Protein AF-A0AA96QMD9-F1 (afdb_monomer_lite)

Sequence (326 aa):
MRGDGDDGGPVSPALRVVGLAAGCVLTAGATAGVLLTDDPQLLRLAVLAAAWAFVVAALLAARRAAPDGPGATELTRLAELQRAAAEREAAVTEQLRHEVAARQADDVRRPAEEPLRAEVAALRAQLSALGGELAHVAELRREVARLVELRGEVAEVAGLRGHLAELAGLRQDLAELAGSRRDLAEFAGLREDLAELRADVGRLSAGPAVEPVAPGTPSPHPGPAAEVAVGARPPAPPPPRRPQPVLPPVEARPPRRPPLPAVPVPAAQRPLAPRLRPPVPAPAAAVPAAAPGDRGPTPSSGARRRRRYREDGESDDVLARVLGRD

Structure (mmCIF, N/CA/C/O backbone):
data_AF-A0AA96QMD9-F1
#
_entry.id   AF-A0AA96QMD9-F1
#
loop_
_atom_site.group_PDB
_atom_site.id
_atom_site.type_symbol
_atom_site.label_atom_id
_atom_site.label_alt_id
_atom_site.label_comp_id
_atom_site.label_asym_id
_atom_site.label_entity_id
_atom_site.label_seq_id
_atom_site.pdbx_PDB_ins_code
_atom_site.Cartn_x
_atom_site.Cartn_y
_atom_site.Cartn_z
_atom_site.occupancy
_atom_site.B_iso_or_equiv
_atom_site.auth_seq_id
_atom_site.auth_comp_id
_atom_site.auth_asym_id
_atom_site.auth_atom_id
_atom_site.pdbx_PDB_model_num
ATOM 1 N N . MET A 1 1 ? -42.278 24.170 53.348 1.00 39.97 1 MET A N 1
ATOM 2 C CA . MET A 1 1 ? -43.273 23.235 52.775 1.00 39.97 1 MET A CA 1
ATOM 3 C C . MET A 1 1 ? -42.814 21.844 53.168 1.00 39.97 1 MET A C 1
ATOM 5 O O . MET A 1 1 ? -41.706 21.497 52.805 1.00 39.97 1 MET A O 1
ATOM 9 N N . ARG A 1 2 ? -43.375 21.240 54.217 1.00 46.81 2 ARG A N 1
ATOM 10 C CA . ARG A 1 2 ? -44.676 20.548 54.301 1.00 46.81 2 ARG A CA 1
ATOM 11 C C . ARG A 1 2 ? -44.687 19.242 53.497 1.00 46.81 2 ARG A C 1
ATOM 13 O O . ARG A 1 2 ? -44.582 19.281 52.278 1.00 46.81 2 ARG A O 1
ATOM 20 N N . GLY A 1 3 ? -44.846 18.160 54.252 1.00 46.97 3 GLY A N 1
ATOM 21 C CA . GLY A 1 3 ? -45.011 16.761 53.866 1.00 46.97 3 GLY A CA 1
ATOM 22 C C . GLY A 1 3 ? -44.386 15.931 54.990 1.00 46.97 3 GLY A C 1
ATOM 23 O O . GLY A 1 3 ? -43.181 15.734 54.977 1.00 46.97 3 GLY A O 1
ATOM 24 N N . ASP A 1 4 ? -45.023 15.584 56.108 1.00 51.72 4 ASP A N 1
ATOM 25 C CA . ASP A 1 4 ? -46.431 15.372 56.478 1.00 51.72 4 ASP A CA 1
ATOM 26 C C . ASP A 1 4 ? -47.184 14.410 55.547 1.00 51.72 4 ASP A C 1
ATOM 28 O O . ASP A 1 4 ? -47.664 14.816 54.490 1.00 51.72 4 ASP A O 1
ATOM 32 N N . GLY A 1 5 ? -47.267 13.145 55.975 1.00 47.41 5 GLY A N 1
ATOM 33 C CA . GLY A 1 5 ? -48.147 12.116 55.411 1.00 47.41 5 GLY A CA 1
ATOM 34 C C . GLY A 1 5 ? -47.422 10.877 54.882 1.00 47.41 5 GLY A C 1
ATOM 35 O O . GLY A 1 5 ? -46.983 10.883 53.739 1.00 47.41 5 GLY A O 1
ATOM 36 N N . ASP A 1 6 ? -47.272 9.858 55.732 1.00 44.09 6 ASP A N 1
ATOM 37 C CA . ASP A 1 6 ? -47.739 8.475 55.489 1.00 44.09 6 ASP A CA 1
ATOM 38 C C . ASP A 1 6 ? -47.289 7.617 56.687 1.00 44.09 6 ASP A C 1
ATOM 40 O O . ASP A 1 6 ? -46.120 7.287 56.874 1.00 44.09 6 ASP A O 1
ATOM 44 N N . ASP A 1 7 ? -48.140 7.517 57.702 1.00 44.56 7 ASP A N 1
ATOM 45 C CA . ASP A 1 7 ? -49.095 6.412 57.854 1.00 44.56 7 ASP A CA 1
ATOM 46 C C . ASP A 1 7 ? -48.398 5.095 58.211 1.00 44.56 7 ASP A C 1
ATOM 48 O O . ASP A 1 7 ? -48.352 4.112 57.469 1.00 44.56 7 ASP A O 1
ATOM 52 N N . GLY A 1 8 ? -47.927 5.057 59.462 1.00 41.44 8 GLY A N 1
ATOM 53 C CA . GLY A 1 8 ? -47.897 3.819 60.224 1.00 41.44 8 GLY A CA 1
ATOM 54 C C . GLY A 1 8 ? -49.311 3.252 60.243 1.00 41.44 8 GLY A C 1
ATOM 55 O O . GLY A 1 8 ? -50.144 3.677 61.043 1.00 41.44 8 GLY A O 1
ATOM 56 N N . GLY A 1 9 ? -49.580 2.350 59.297 1.00 39.31 9 GLY A N 1
ATOM 57 C CA . GLY A 1 9 ? -50.903 1.809 59.043 1.00 39.31 9 GLY A CA 1
ATOM 58 C C . GLY A 1 9 ? -51.573 1.388 60.352 1.00 39.31 9 GLY A C 1
ATOM 59 O O . GLY A 1 9 ? -50.976 0.624 61.124 1.00 39.31 9 GLY A O 1
ATOM 60 N N . PRO A 1 10 ? -52.797 1.867 60.639 1.00 49.53 10 PRO A N 1
ATOM 61 C CA . PRO A 1 10 ? -53.533 1.404 61.796 1.00 49.53 10 PRO A CA 1
ATOM 62 C C . PRO A 1 10 ? -53.700 -0.097 61.618 1.00 49.53 10 PRO A C 1
ATOM 64 O O . PRO A 1 10 ? -54.324 -0.546 60.656 1.00 49.53 10 PRO A O 1
ATOM 67 N N . VAL A 1 11 ? -53.110 -0.878 62.524 1.00 47.78 11 VAL A N 1
ATOM 68 C CA . VAL A 1 11 ? -53.347 -2.320 62.621 1.00 47.78 11 VAL A CA 1
ATOM 69 C C . VAL A 1 11 ? -54.856 -2.498 62.547 1.00 47.78 11 VAL A C 1
ATOM 71 O O . VAL A 1 11 ? -55.566 -2.016 63.434 1.00 47.78 11 VAL A O 1
ATOM 74 N N . SER A 1 12 ? -55.325 -3.053 61.427 1.00 49.81 12 SER A N 1
ATOM 75 C CA . SER A 1 12 ? -56.658 -2.763 60.911 1.00 49.81 12 SER A CA 1
ATOM 76 C C . SER A 1 12 ? -57.695 -2.992 62.008 1.00 49.81 12 SER A C 1
ATOM 78 O O . SER A 1 12 ? -57.645 -4.041 62.658 1.00 49.81 12 SER A O 1
ATOM 80 N N . PRO A 1 13 ? -58.650 -2.074 62.237 1.00 59.16 13 PRO A N 1
ATOM 81 C CA . PRO A 1 13 ? -59.736 -2.320 63.186 1.00 59.16 13 PRO A CA 1
ATOM 82 C C . PRO A 1 13 ? -60.436 -3.654 62.882 1.00 59.16 13 PRO A C 1
ATOM 84 O O . PRO A 1 13 ? -60.851 -4.349 63.801 1.00 59.16 13 PRO A O 1
ATOM 87 N N . ALA A 1 14 ? -60.419 -4.083 61.614 1.00 56.41 14 ALA A N 1
ATOM 88 C CA . ALA A 1 14 ? -60.810 -5.412 61.162 1.00 56.41 14 ALA A CA 1
ATOM 89 C C . ALA A 1 14 ? -60.073 -6.565 61.871 1.00 56.41 14 ALA A C 1
ATOM 91 O O . ALA A 1 14 ? -60.725 -7.506 62.287 1.00 56.41 14 ALA A O 1
ATOM 92 N N . LEU A 1 15 ? -58.756 -6.508 62.088 1.00 57.12 15 LEU A N 1
ATOM 93 C CA . LEU A 1 15 ? -58.007 -7.556 62.803 1.00 57.12 15 LEU A CA 1
ATOM 94 C C . LEU A 1 15 ? -58.348 -7.596 64.298 1.00 57.12 15 LEU A C 1
ATOM 96 O O . LEU A 1 15 ? -58.419 -8.674 64.887 1.00 57.12 15 LEU A O 1
ATOM 100 N N . ARG A 1 16 ? -58.606 -6.433 64.913 1.00 61.81 16 ARG A N 1
ATOM 101 C CA . ARG A 1 16 ? -59.067 -6.356 66.311 1.00 61.81 16 ARG A CA 1
ATOM 102 C C . ARG A 1 16 ? -60.488 -6.900 66.456 1.00 61.81 16 ARG A C 1
ATOM 104 O O . ARG A 1 16 ? -60.752 -7.667 67.376 1.00 61.81 16 ARG A O 1
ATOM 111 N N . VAL A 1 17 ? -61.369 -6.559 65.518 1.00 67.75 17 VAL A N 1
ATOM 112 C CA . VAL A 1 17 ? -62.749 -7.056 65.455 1.00 67.75 17 VAL A CA 1
ATOM 113 C C . VAL A 1 17 ? -62.783 -8.548 65.130 1.00 67.75 17 VAL A C 1
ATOM 115 O O . VAL A 1 17 ? -63.538 -9.269 65.763 1.00 67.75 17 VAL A O 1
ATOM 118 N N . VAL A 1 18 ? -61.925 -9.045 64.236 1.00 69.19 18 VAL A N 1
ATOM 119 C CA . VAL A 1 18 ? -61.798 -10.477 63.920 1.00 69.19 18 VAL A CA 1
ATOM 120 C C . VAL A 1 18 ? -61.280 -11.257 65.126 1.00 69.19 18 VAL A C 1
ATOM 122 O O . VAL A 1 18 ? -61.817 -12.315 65.431 1.00 69.19 18 VAL A O 1
ATOM 125 N N . GLY A 1 19 ? -60.299 -10.727 65.864 1.00 68.50 19 GLY A N 1
ATOM 126 C CA . GLY A 1 19 ? -59.828 -11.347 67.105 1.00 68.50 19 GLY A CA 1
ATOM 127 C C . GLY A 1 19 ? -60.905 -11.396 68.196 1.00 68.50 19 GLY A C 1
ATOM 128 O O . GLY A 1 19 ? -61.068 -12.422 68.853 1.00 68.50 19 GLY A O 1
ATOM 129 N N . LEU A 1 20 ? -61.674 -10.314 68.359 1.00 71.19 20 LEU A N 1
ATOM 130 C CA . LEU A 1 20 ? -62.766 -10.241 69.335 1.00 71.19 20 LEU A CA 1
ATOM 131 C C . LEU A 1 20 ? -63.952 -11.136 68.934 1.00 71.19 20 LEU A C 1
ATOM 133 O O . LEU A 1 20 ? -64.504 -11.841 69.773 1.00 71.19 20 LEU A O 1
ATOM 137 N N . ALA A 1 21 ? -64.299 -11.163 67.645 1.00 70.56 21 ALA A N 1
ATOM 138 C CA . ALA A 1 21 ? -65.335 -12.024 67.087 1.00 70.56 21 ALA A CA 1
ATOM 139 C C . ALA A 1 21 ? -64.952 -13.506 67.192 1.00 70.56 21 ALA A C 1
ATOM 141 O O . ALA A 1 21 ? -65.780 -14.311 67.603 1.00 70.56 21 ALA A O 1
ATOM 142 N N . ALA A 1 22 ? -63.694 -13.864 66.914 1.00 68.94 22 ALA A N 1
ATOM 143 C CA . ALA A 1 22 ? -63.197 -15.226 67.093 1.00 68.94 22 ALA A CA 1
ATOM 144 C C . ALA A 1 22 ? -63.284 -15.668 68.562 1.00 68.94 22 ALA A C 1
ATOM 146 O O . ALA A 1 22 ? -63.743 -16.774 68.833 1.00 68.94 22 ALA A O 1
ATOM 147 N N . GLY A 1 23 ? -62.929 -14.792 69.511 1.00 70.62 23 GLY A N 1
ATOM 148 C CA . GLY A 1 23 ? -63.102 -15.056 70.942 1.00 70.62 23 GLY A CA 1
ATOM 149 C C . GLY A 1 23 ? -64.568 -15.248 71.348 1.00 70.62 23 GLY A C 1
ATOM 150 O O . GLY A 1 23 ? -64.873 -16.168 72.100 1.00 70.62 23 GLY A O 1
ATOM 151 N N . CYS A 1 24 ? -65.475 -14.432 70.802 1.00 70.00 24 CYS A N 1
ATOM 152 C CA . CYS A 1 24 ? -66.912 -14.490 71.089 1.00 70.00 24 CYS A CA 1
ATOM 153 C C . CYS A 1 24 ? -67.590 -15.746 70.502 1.00 70.00 24 CYS A C 1
ATOM 155 O O . CYS A 1 24 ? -68.455 -16.355 71.126 1.00 70.00 24 CYS A O 1
ATOM 157 N N . VAL A 1 25 ? -67.169 -16.181 69.310 1.00 71.19 25 VAL A N 1
ATOM 158 C CA . VAL A 1 25 ? -67.638 -17.436 68.696 1.00 71.19 25 VAL A CA 1
ATOM 159 C C . VAL A 1 25 ? -67.129 -18.646 69.481 1.00 71.19 25 VAL A C 1
ATOM 161 O O . VAL A 1 25 ? -67.858 -19.619 69.656 1.00 71.19 25 VAL A O 1
ATOM 164 N N . LEU A 1 26 ? -65.902 -18.577 70.000 1.00 68.88 26 LEU A N 1
ATOM 165 C CA . LEU A 1 26 ? -65.301 -19.653 70.786 1.00 68.88 26 LEU A CA 1
ATOM 166 C C . LEU A 1 26 ? -65.992 -19.808 72.153 1.00 68.88 26 LEU A C 1
ATOM 168 O O . LEU A 1 26 ? -66.257 -20.934 72.573 1.00 68.88 26 LEU A O 1
ATOM 172 N N . THR A 1 27 ? -66.382 -18.707 72.808 1.00 69.38 27 THR A N 1
ATOM 173 C CA . THR A 1 27 ? -67.189 -18.756 74.041 1.00 69.38 27 THR A CA 1
ATOM 174 C C . THR A 1 27 ? -68.618 -19.239 73.792 1.00 69.38 27 THR A C 1
ATOM 176 O O . THR A 1 27 ? -69.116 -20.041 74.585 1.00 69.38 27 THR A O 1
ATOM 179 N N . ALA A 1 28 ? -69.256 -18.834 72.687 1.00 66.62 28 ALA A N 1
ATOM 180 C CA . ALA A 1 28 ? -70.585 -19.315 72.293 1.00 66.62 28 ALA A CA 1
ATOM 181 C C . ALA A 1 28 ? -70.591 -20.818 71.945 1.00 66.62 28 ALA A C 1
ATOM 183 O O . ALA A 1 28 ? -71.479 -21.557 72.365 1.00 66.62 28 ALA A O 1
ATOM 184 N N . GLY A 1 29 ? -69.564 -21.299 71.235 1.00 63.97 29 GLY A N 1
ATOM 185 C CA . GLY A 1 29 ? -69.383 -22.722 70.936 1.00 63.97 29 GLY A CA 1
ATOM 186 C C . GLY A 1 29 ? -69.147 -23.566 72.192 1.00 63.97 29 GLY A C 1
ATOM 187 O O . GLY A 1 29 ? -69.703 -24.656 72.317 1.00 63.97 29 GLY A O 1
ATOM 188 N N . ALA A 1 30 ? -68.396 -23.037 73.164 1.00 62.53 30 ALA A N 1
ATOM 189 C CA . ALA A 1 30 ? -68.193 -23.687 74.457 1.00 62.53 30 ALA A CA 1
ATOM 190 C C . ALA A 1 30 ? -69.484 -23.755 75.295 1.00 62.53 30 ALA A C 1
ATOM 192 O O . ALA A 1 30 ? -69.741 -24.776 75.927 1.00 62.53 30 ALA A O 1
ATOM 193 N N . THR A 1 31 ? -70.330 -22.716 75.267 1.00 62.78 31 THR A N 1
ATOM 194 C CA . THR A 1 31 ? -71.634 -22.742 75.962 1.00 62.78 31 THR A CA 1
ATOM 195 C C . THR A 1 31 ? -72.629 -23.692 75.293 1.00 62.78 31 THR A C 1
ATOM 197 O O . THR A 1 31 ? -73.366 -24.382 75.993 1.00 62.78 31 THR A O 1
ATOM 200 N N . ALA A 1 32 ? -72.612 -23.804 73.961 1.00 57.66 32 ALA A N 1
ATOM 201 C CA . ALA A 1 32 ? -73.443 -24.758 73.225 1.00 57.66 32 ALA A CA 1
ATOM 202 C C . ALA A 1 32 ? -73.016 -26.224 73.449 1.00 57.66 32 ALA A C 1
ATOM 204 O O . ALA A 1 32 ? -73.873 -27.090 73.608 1.00 57.66 32 ALA A O 1
ATOM 205 N N . GLY A 1 33 ? -71.709 -26.505 73.528 1.00 60.00 33 GLY A N 1
ATOM 206 C CA . GLY A 1 33 ? -71.189 -27.852 73.800 1.00 60.00 33 GLY A CA 1
ATOM 207 C C . GLY A 1 33 ? -71.503 -28.372 75.209 1.00 60.00 33 GLY A C 1
ATOM 208 O O . GLY A 1 33 ? -71.675 -29.572 75.390 1.00 60.00 33 GLY A O 1
ATOM 209 N N . VAL A 1 34 ? -71.636 -27.479 76.195 1.00 61.09 34 VAL A N 1
ATOM 210 C CA . VAL A 1 34 ? -71.993 -27.830 77.584 1.00 61.09 34 VAL A CA 1
ATOM 211 C C . VAL A 1 34 ? -73.487 -28.144 77.744 1.00 61.09 34 VAL A C 1
ATOM 213 O O . VAL A 1 34 ? -73.857 -28.895 78.639 1.00 61.09 34 VAL A O 1
ATOM 216 N N . LEU A 1 35 ? -74.351 -27.607 76.877 1.00 56.53 35 LEU A N 1
ATOM 217 C CA . LEU A 1 35 ? -75.807 -27.783 76.968 1.00 56.53 35 LEU A CA 1
ATOM 218 C C . LEU A 1 35 ? -76.357 -28.942 76.120 1.00 56.53 35 LEU A C 1
ATOM 220 O O . LEU A 1 35 ? -77.534 -29.267 76.259 1.00 56.53 35 LEU A O 1
ATOM 224 N N . LEU A 1 36 ? -75.546 -29.563 75.253 1.00 53.88 36 LEU A N 1
ATOM 225 C CA . LEU A 1 36 ? -76.034 -30.533 74.262 1.00 53.88 36 LEU A CA 1
ATOM 226 C C . LEU A 1 36 ? -75.356 -31.914 74.296 1.00 53.88 36 LEU A C 1
ATOM 228 O O . LEU A 1 36 ? -75.549 -32.698 73.369 1.00 53.88 36 LEU A O 1
ATOM 232 N N . THR A 1 37 ? -74.513 -32.233 75.281 1.00 52.00 37 THR A N 1
ATOM 233 C CA . THR A 1 37 ? -73.666 -33.436 75.202 1.00 52.00 37 THR A CA 1
ATOM 234 C C . THR A 1 37 ? -73.376 -34.067 76.566 1.00 52.00 37 THR A C 1
ATOM 236 O O . THR A 1 37 ? -72.660 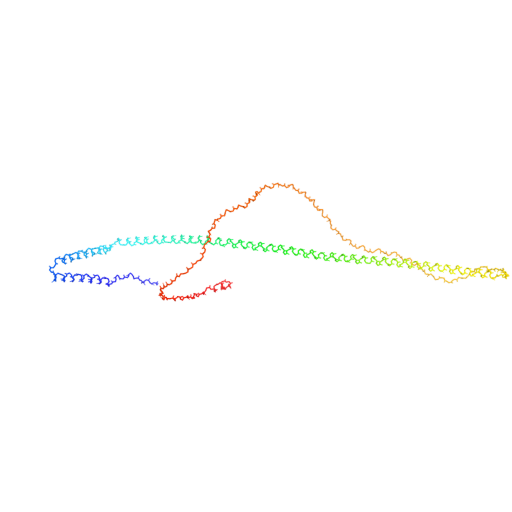-33.495 77.379 1.00 52.00 37 THR A O 1
ATOM 239 N N . ASP A 1 38 ? -73.861 -35.299 76.754 1.00 60.38 38 ASP A N 1
ATOM 240 C CA . ASP A 1 38 ? -73.555 -36.201 77.883 1.00 60.38 38 ASP A CA 1
ATOM 241 C C . ASP A 1 38 ? -72.308 -37.086 77.631 1.00 60.38 38 ASP A C 1
ATOM 243 O O . ASP A 1 38 ? -72.048 -38.047 78.357 1.00 60.38 38 ASP A O 1
ATOM 247 N N . ASP A 1 39 ? -71.516 -36.790 76.593 1.00 69.88 39 ASP A N 1
ATOM 248 C CA . ASP A 1 39 ? -70.348 -37.589 76.203 1.00 69.88 39 ASP A CA 1
ATOM 249 C C . ASP A 1 39 ? -69.030 -37.025 76.800 1.00 69.88 39 ASP A C 1
ATOM 251 O O . ASP A 1 39 ? -68.598 -35.917 76.443 1.00 69.88 39 ASP A O 1
ATOM 255 N N . PRO A 1 40 ? -68.337 -37.756 77.700 1.00 69.12 40 PRO A N 1
ATOM 256 C CA . PRO A 1 40 ? -67.160 -37.262 78.427 1.00 69.12 40 PRO A CA 1
ATOM 257 C C . PRO A 1 40 ? -65.952 -36.922 77.538 1.00 69.12 40 PRO A C 1
ATOM 259 O O . PRO A 1 40 ? -65.041 -36.212 77.977 1.00 69.12 40 PRO A O 1
ATOM 262 N N . GLN A 1 41 ? -65.906 -37.410 76.294 1.00 64.12 41 GLN A N 1
ATOM 263 C CA . GLN A 1 41 ? -64.816 -37.105 75.360 1.00 64.12 41 GLN A CA 1
ATOM 264 C C . GLN A 1 41 ? -64.873 -35.661 74.843 1.00 64.12 41 GLN A C 1
ATOM 266 O O . GLN A 1 41 ? -63.832 -35.008 74.716 1.00 64.12 41 GLN A O 1
ATOM 271 N N . LEU A 1 42 ? -66.076 -35.133 74.614 1.00 62.97 42 LEU A N 1
ATOM 272 C CA . LEU A 1 42 ? -66.275 -33.767 74.128 1.00 62.97 42 LEU A CA 1
ATOM 273 C C . LEU A 1 42 ? -65.954 -32.729 75.216 1.00 62.97 42 LEU A C 1
ATOM 275 O O . LEU A 1 42 ? -65.338 -31.705 74.916 1.00 62.97 42 LEU A O 1
ATOM 279 N N . LEU A 1 43 ? -66.215 -33.045 76.492 1.00 66.06 43 LEU A N 1
ATOM 280 C CA . LEU A 1 43 ? -65.759 -32.244 77.639 1.00 66.06 43 LEU A CA 1
ATOM 281 C C . LEU A 1 43 ? -64.227 -32.134 77.704 1.00 66.06 43 LEU A C 1
ATOM 283 O O . LEU A 1 43 ? -63.689 -31.046 77.912 1.00 66.06 43 LEU A O 1
ATOM 287 N N . ARG A 1 44 ? -63.499 -33.236 77.482 1.00 73.31 44 ARG A N 1
ATOM 288 C CA . ARG A 1 44 ? -62.023 -33.228 77.490 1.00 73.31 44 ARG A CA 1
ATOM 289 C C . ARG A 1 44 ? -61.440 -32.397 76.347 1.00 73.31 44 ARG A C 1
ATOM 291 O O . ARG A 1 44 ? -60.489 -31.650 76.572 1.00 73.31 44 ARG A O 1
ATOM 298 N N . LEU A 1 45 ? -62.013 -32.493 75.145 1.00 73.56 45 LEU A N 1
ATOM 299 C CA . LEU A 1 45 ? -61.580 -31.695 73.993 1.00 73.56 45 LEU A CA 1
ATOM 300 C C . LEU A 1 45 ? -61.877 -30.202 74.185 1.00 73.56 45 LEU A C 1
ATOM 302 O O . LEU A 1 45 ? -61.022 -29.378 73.864 1.00 73.56 45 LEU A O 1
ATOM 306 N N . ALA A 1 46 ? -63.026 -29.848 74.768 1.00 70.94 46 ALA A N 1
ATOM 307 C CA . ALA A 1 46 ? -63.368 -28.460 75.079 1.00 70.94 46 ALA A CA 1
ATOM 308 C C . ALA A 1 46 ? -62.394 -27.838 76.096 1.00 70.94 46 ALA A C 1
ATOM 310 O O . ALA A 1 46 ? -61.906 -26.727 75.886 1.00 70.94 46 ALA A O 1
ATOM 311 N N . VAL A 1 47 ? -62.042 -28.573 77.158 1.00 76.00 47 VAL A N 1
ATOM 312 C CA . VAL A 1 47 ? -61.063 -28.115 78.159 1.00 76.00 47 VAL A CA 1
ATOM 313 C C . VAL A 1 47 ? -59.668 -27.971 77.548 1.00 76.00 47 VAL A C 1
ATOM 315 O O . VAL A 1 47 ? -58.991 -26.976 77.802 1.00 76.00 47 VAL A O 1
ATOM 318 N N . LEU A 1 48 ? -59.242 -28.914 76.701 1.00 79.38 48 LEU A N 1
ATOM 319 C CA . LEU A 1 48 ? -57.951 -28.837 76.017 1.00 79.38 48 LEU A CA 1
ATOM 320 C C . LEU A 1 48 ? -57.888 -27.645 75.049 1.00 79.38 48 LEU A C 1
ATOM 322 O O . LEU A 1 48 ? -56.882 -26.940 75.014 1.00 79.38 48 LEU A O 1
ATOM 326 N N . ALA A 1 49 ? -58.961 -27.390 74.296 1.00 77.88 49 ALA A N 1
ATOM 327 C CA . ALA A 1 49 ? -59.055 -26.250 73.389 1.00 77.88 49 ALA A CA 1
ATOM 328 C C . ALA A 1 49 ? -59.049 -24.915 74.147 1.00 77.88 49 ALA A C 1
ATOM 330 O O . ALA A 1 49 ? -58.342 -23.993 73.746 1.00 77.88 49 ALA A O 1
ATOM 331 N N . ALA A 1 50 ? -59.768 -24.821 75.270 1.00 75.75 50 ALA A N 1
ATOM 332 C CA . ALA A 1 50 ? -59.748 -23.644 76.136 1.00 75.75 50 ALA A CA 1
ATOM 333 C C . ALA A 1 50 ? -58.357 -23.411 76.751 1.00 75.75 50 ALA A C 1
ATOM 335 O O . ALA A 1 50 ? -57.865 -22.282 76.759 1.00 75.75 50 ALA A O 1
ATOM 336 N N . ALA A 1 51 ? -57.688 -24.478 77.197 1.00 75.06 51 ALA A N 1
ATOM 337 C CA . ALA A 1 51 ? -56.323 -24.411 77.708 1.00 75.06 51 ALA A CA 1
ATOM 338 C C . ALA A 1 51 ? -55.336 -23.944 76.626 1.00 75.06 51 ALA A C 1
ATOM 340 O O . ALA A 1 51 ? -54.524 -23.053 76.869 1.00 75.06 51 ALA A O 1
ATOM 341 N N . TRP A 1 52 ? -55.438 -24.475 75.406 1.00 84.12 52 TRP A N 1
ATOM 342 C CA . TRP A 1 52 ? -54.603 -24.040 74.285 1.00 84.12 52 TRP A CA 1
ATOM 343 C C . TRP A 1 52 ? -54.890 -22.603 73.851 1.00 84.12 52 TRP A C 1
ATOM 345 O O . TRP A 1 52 ? -53.954 -21.842 73.603 1.00 84.12 52 TRP A O 1
ATOM 355 N N . ALA A 1 53 ? -56.157 -22.192 73.812 1.00 81.50 53 ALA A N 1
ATOM 356 C CA . ALA A 1 53 ? -56.536 -20.814 73.522 1.00 81.50 53 ALA A CA 1
ATOM 357 C C . ALA A 1 53 ? -55.964 -19.846 74.569 1.00 81.50 53 ALA A C 1
ATOM 359 O O . ALA A 1 53 ? -55.451 -18.787 74.208 1.00 81.50 53 ALA A O 1
ATOM 360 N N . PHE A 1 54 ? -55.975 -20.233 75.848 1.00 79.06 54 PHE A N 1
ATOM 361 C CA . PHE A 1 54 ? -55.359 -19.464 76.927 1.00 79.06 54 PHE A CA 1
ATOM 362 C C . PHE A 1 54 ? -53.839 -19.344 76.757 1.00 79.06 54 PHE A C 1
ATOM 364 O O . PHE A 1 54 ? -53.302 -18.246 76.875 1.00 79.06 54 PHE A O 1
ATOM 371 N N . VAL A 1 55 ? -53.143 -20.429 76.400 1.00 86.62 55 VAL A N 1
ATOM 372 C CA . VAL A 1 55 ? -51.691 -20.407 76.135 1.00 86.62 55 VAL A CA 1
ATOM 373 C C . VAL A 1 55 ? -51.348 -19.486 74.960 1.00 86.62 55 VAL A C 1
ATOM 375 O O . VAL A 1 55 ? -50.425 -18.677 75.055 1.00 86.62 55 VAL A O 1
ATOM 378 N N . VAL A 1 56 ? -52.107 -19.550 73.864 1.00 84.12 56 VAL A N 1
ATOM 379 C CA . VAL A 1 56 ? -51.900 -18.677 72.695 1.00 84.12 56 VAL A CA 1
ATOM 380 C C . VAL A 1 56 ? -52.208 -17.218 73.034 1.00 84.12 56 VAL A C 1
ATOM 382 O O . VAL A 1 56 ? -51.452 -16.323 72.6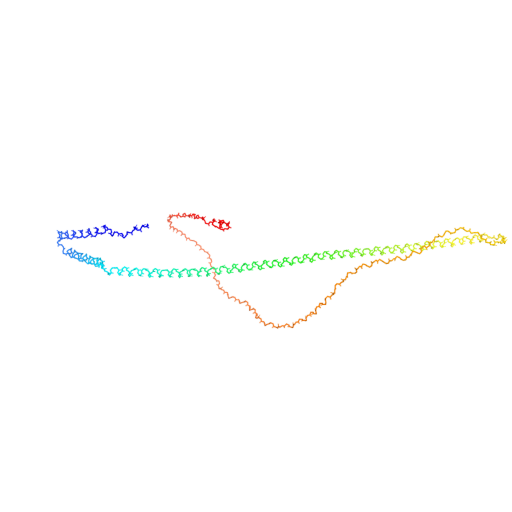51 1.00 84.12 56 VAL A O 1
ATOM 385 N N . ALA A 1 57 ? -53.276 -16.960 73.790 1.00 76.94 57 ALA A N 1
ATOM 386 C CA . ALA A 1 57 ? -53.610 -15.623 74.264 1.00 76.94 57 ALA A CA 1
ATOM 387 C C . ALA A 1 57 ? -52.520 -15.064 75.189 1.00 76.94 57 ALA A C 1
ATOM 389 O O . ALA A 1 57 ? -52.131 -13.910 75.028 1.00 76.94 57 ALA A O 1
ATOM 390 N N . ALA A 1 58 ? -51.974 -15.883 76.091 1.00 75.88 58 ALA A N 1
ATOM 391 C CA . ALA A 1 58 ? -50.869 -15.511 76.966 1.00 75.88 58 ALA A CA 1
ATOM 392 C C . ALA A 1 58 ? -49.584 -15.214 76.176 1.00 75.88 58 ALA A C 1
ATOM 394 O O . ALA A 1 58 ? -48.916 -14.225 76.455 1.00 75.88 58 ALA A O 1
ATOM 395 N N . LEU A 1 59 ? -49.269 -15.992 75.135 1.00 78.00 59 LEU A N 1
ATOM 396 C CA . LEU A 1 59 ? -48.141 -15.730 74.231 1.00 78.00 59 LEU A CA 1
ATOM 397 C C . LEU A 1 59 ? -48.315 -14.432 73.436 1.00 78.00 59 LEU A C 1
ATOM 399 O O . LEU A 1 59 ? -47.369 -13.662 73.283 1.00 78.00 59 LEU A O 1
ATOM 403 N N . LEU A 1 60 ? -49.521 -14.165 72.935 1.00 79.00 60 LEU A N 1
ATOM 404 C CA . LEU A 1 60 ? -49.824 -12.919 72.232 1.00 79.00 60 LEU A CA 1
ATOM 405 C C . LEU A 1 60 ? -49.835 -11.719 73.184 1.00 79.00 60 LEU A C 1
ATOM 407 O O . LEU A 1 60 ? -49.381 -10.648 72.796 1.00 79.00 60 LEU A O 1
ATOM 411 N N . ALA A 1 61 ? -50.307 -11.887 74.419 1.00 73.00 61 ALA A N 1
ATOM 412 C CA . ALA A 1 61 ? -50.249 -10.866 75.458 1.00 73.00 61 ALA A CA 1
ATOM 413 C C . ALA A 1 61 ? -48.801 -10.587 75.879 1.00 73.00 61 ALA A C 1
ATOM 415 O O . ALA A 1 61 ? -48.414 -9.429 75.939 1.00 73.00 61 ALA A O 1
ATOM 416 N N . ALA A 1 62 ? -47.976 -11.621 76.050 1.00 70.06 62 ALA A N 1
ATOM 417 C CA . ALA A 1 62 ? -46.547 -11.486 76.327 1.00 70.06 62 ALA A CA 1
ATOM 418 C C . ALA A 1 62 ? -45.792 -10.805 75.174 1.00 70.06 62 ALA A C 1
ATOM 420 O O . ALA A 1 62 ? -44.862 -10.045 75.410 1.00 70.06 62 ALA A O 1
ATOM 421 N N . ARG A 1 63 ? -46.216 -11.025 73.921 1.00 69.19 63 ARG A N 1
ATOM 422 C CA . ARG A 1 63 ? -45.666 -10.329 72.744 1.00 69.19 63 ARG A CA 1
ATOM 423 C C . ARG A 1 63 ? -46.166 -8.892 72.580 1.00 69.19 63 ARG A C 1
ATOM 425 O O . ARG A 1 63 ? -45.478 -8.096 71.953 1.00 69.19 63 ARG A O 1
ATOM 432 N N . ARG A 1 64 ? -47.357 -8.566 73.092 1.00 63.00 64 ARG A N 1
ATOM 433 C CA . ARG A 1 64 ? -47.924 -7.204 73.077 1.00 63.00 64 ARG A CA 1
ATOM 434 C C . ARG A 1 64 ? -47.505 -6.372 74.277 1.00 63.00 64 ARG A C 1
ATOM 436 O O . ARG A 1 64 ? -47.436 -5.162 74.142 1.00 63.00 64 ARG A O 1
ATOM 443 N N . ALA A 1 65 ? -47.165 -7.007 75.395 1.00 58.12 65 ALA A N 1
ATOM 444 C CA . ALA A 1 65 ? -46.437 -6.410 76.508 1.00 58.12 65 ALA A CA 1
ATOM 445 C C . ALA A 1 65 ? -44.961 -6.181 76.122 1.00 58.12 65 ALA A C 1
ATOM 447 O O . ALA A 1 65 ? -44.039 -6.482 76.874 1.00 58.12 65 ALA A O 1
ATOM 448 N N . ALA A 1 66 ? -44.732 -5.688 74.905 1.00 59.09 66 ALA A N 1
ATOM 449 C CA . ALA A 1 66 ? -43.500 -5.009 74.578 1.00 59.09 66 ALA A CA 1
ATOM 450 C C . ALA A 1 66 ? -43.508 -3.689 75.368 1.00 59.09 66 ALA A C 1
ATOM 452 O O . ALA A 1 66 ? -44.567 -3.081 75.530 1.00 59.09 66 ALA A O 1
ATOM 453 N N . PRO A 1 67 ? -42.372 -3.286 75.945 1.00 54.56 67 PRO A N 1
ATOM 454 C CA . PRO A 1 67 ? -42.358 -2.314 77.026 1.00 54.56 67 PRO A CA 1
ATOM 455 C C . PRO A 1 67 ? -42.721 -0.922 76.507 1.00 54.56 67 PRO A C 1
ATOM 457 O O . PRO A 1 67 ? -41.908 -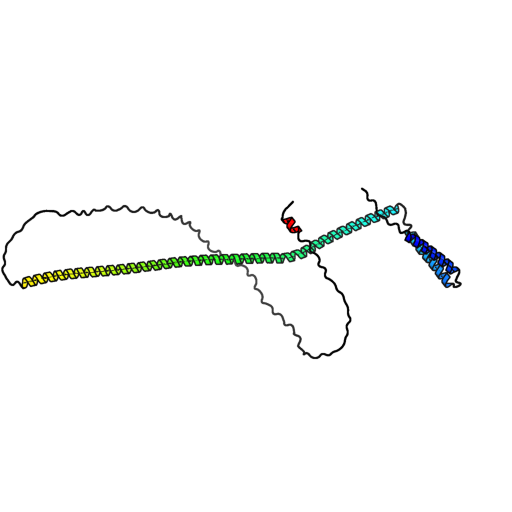0.305 75.835 1.00 54.56 67 PRO A O 1
ATOM 460 N N . ASP A 1 68 ? -43.866 -0.366 76.902 1.00 58.16 68 ASP A N 1
ATOM 461 C CA . ASP A 1 68 ? -44.215 1.056 76.700 1.00 58.16 68 ASP A CA 1
ATOM 462 C C . ASP A 1 68 ? -43.371 2.007 77.596 1.00 58.16 68 ASP A C 1
ATOM 464 O O . ASP A 1 68 ? -43.835 3.037 78.079 1.00 58.16 68 ASP A O 1
ATOM 468 N N . GLY A 1 69 ? -42.112 1.646 77.865 1.00 64.38 69 GLY A N 1
ATOM 469 C CA . GLY A 1 69 ? -41.172 2.362 78.726 1.00 64.38 69 GLY A CA 1
ATOM 470 C C . GLY A 1 69 ? -39.916 2.827 77.978 1.00 64.38 69 GLY A C 1
ATOM 471 O O . GLY A 1 69 ? -39.750 2.528 76.796 1.00 64.38 69 GLY A O 1
ATOM 472 N N . PRO A 1 70 ? -38.975 3.514 78.654 1.00 64.06 70 PRO A N 1
ATOM 473 C CA . PRO A 1 70 ? -37.739 4.033 78.048 1.00 64.06 70 PRO A CA 1
ATOM 474 C C . PRO A 1 70 ? -36.883 2.970 77.327 1.00 64.06 70 PRO A C 1
ATOM 476 O O . PRO A 1 70 ? -36.094 3.316 76.456 1.00 64.06 70 PRO A O 1
ATOM 479 N N . GLY A 1 71 ? -37.085 1.677 77.603 1.00 66.62 71 GLY A N 1
ATOM 480 C CA . GLY A 1 71 ? -36.467 0.581 76.852 1.00 66.62 71 GLY A CA 1
ATOM 481 C C . GLY A 1 71 ? -36.981 0.414 75.412 1.00 66.62 71 GLY A C 1
ATOM 482 O O . GLY A 1 71 ? -36.225 -0.043 74.563 1.00 66.62 71 GLY A O 1
ATOM 483 N N . ALA A 1 72 ? -38.216 0.814 75.080 1.00 74.75 72 ALA A N 1
ATOM 484 C CA . ALA A 1 72 ? -38.692 0.780 73.690 1.00 74.75 72 ALA A CA 1
ATOM 485 C C . ALA A 1 72 ? -37.922 1.752 72.790 1.00 74.75 72 ALA A C 1
ATOM 487 O O . ALA A 1 72 ? -37.624 1.406 71.649 1.00 74.75 72 ALA A O 1
ATOM 488 N N . THR A 1 73 ? -37.551 2.931 73.304 1.00 80.19 73 THR A N 1
ATOM 489 C CA . THR A 1 73 ? -36.774 3.913 72.532 1.00 80.19 73 THR A CA 1
ATOM 490 C C . THR A 1 73 ? -35.310 3.496 72.375 1.00 80.19 73 THR A C 1
ATOM 492 O O . THR A 1 73 ? -34.702 3.744 71.333 1.00 80.19 73 THR A O 1
ATOM 495 N N . GLU A 1 74 ? -34.738 2.807 73.367 1.00 85.56 74 GLU A N 1
ATOM 496 C CA . GLU A 1 74 ? -33.419 2.174 73.245 1.00 85.56 74 GLU A CA 1
ATOM 497 C C . GLU A 1 74 ? -33.427 1.032 72.226 1.00 85.56 74 GLU A C 1
ATOM 499 O O . GLU A 1 74 ? -32.538 0.964 71.379 1.00 85.56 74 GLU A O 1
ATOM 504 N N . LEU A 1 75 ? -34.456 0.182 72.227 1.00 86.12 75 LEU A N 1
ATOM 505 C CA . LEU A 1 75 ? -34.607 -0.888 71.240 1.00 86.12 75 LEU A CA 1
ATOM 506 C C . LEU A 1 75 ? -34.781 -0.345 69.815 1.00 86.12 75 LEU A C 1
ATOM 508 O O . LEU A 1 75 ? -34.188 -0.894 68.885 1.00 86.12 75 LEU A O 1
ATOM 512 N N . THR A 1 76 ? -35.527 0.749 69.617 1.00 88.12 76 THR A N 1
ATOM 513 C CA . THR A 1 76 ? -35.618 1.399 68.298 1.00 88.12 76 THR A CA 1
ATOM 514 C C . THR A 1 76 ? -34.291 2.011 67.865 1.00 88.12 76 THR A C 1
ATOM 516 O O . THR A 1 76 ? -33.909 1.827 66.713 1.00 88.12 76 THR A O 1
ATOM 519 N N . ARG A 1 77 ? -33.541 2.653 68.775 1.00 90.19 77 ARG A N 1
ATOM 520 C CA . ARG A 1 77 ? -32.195 3.182 68.478 1.00 90.19 77 ARG A CA 1
ATOM 521 C C . ARG A 1 77 ? -31.215 2.073 68.110 1.00 90.19 77 ARG A C 1
ATOM 523 O O . ARG A 1 77 ? -30.445 2.218 67.168 1.00 90.19 77 ARG A O 1
ATOM 530 N N . LEU A 1 78 ? -31.254 0.948 68.821 1.00 92.12 78 LEU A N 1
ATOM 531 C CA . LEU A 1 78 ? -30.445 -0.224 68.486 1.00 92.12 78 LEU A CA 1
ATOM 532 C C . LEU A 1 78 ? -30.837 -0.796 67.119 1.00 92.12 78 LEU A C 1
ATOM 534 O O . LEU A 1 78 ? -29.957 -1.118 66.325 1.00 92.12 78 LEU A O 1
ATOM 538 N N . ALA A 1 79 ? -32.133 -0.863 66.804 1.00 91.62 79 ALA A N 1
ATOM 539 C CA . ALA A 1 79 ? -32.603 -1.290 65.489 1.00 91.62 79 ALA A CA 1
ATOM 540 C C . ALA A 1 79 ? -32.167 -0.327 64.370 1.00 91.62 79 ALA A C 1
ATOM 542 O O . ALA A 1 79 ? -31.781 -0.778 63.297 1.00 91.62 79 ALA A O 1
ATOM 543 N N . GLU A 1 80 ? -32.182 0.986 64.607 1.00 94.19 80 GLU A N 1
ATOM 544 C CA . GLU A 1 80 ? -31.671 1.997 63.671 1.00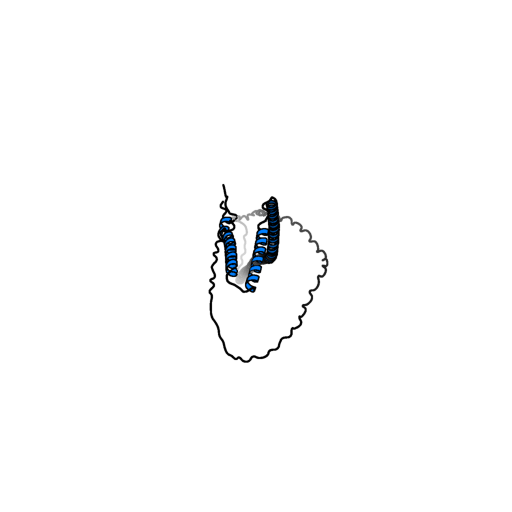 94.19 80 GLU A CA 1
ATOM 545 C C . GLU A 1 80 ? -30.164 1.866 63.447 1.00 94.19 80 GLU A C 1
ATOM 547 O O . GLU A 1 80 ? -29.716 1.882 62.303 1.00 94.19 80 GLU A O 1
ATOM 552 N N . LEU A 1 81 ? -29.382 1.660 64.511 1.00 94.62 81 LEU A N 1
ATOM 553 C CA . LEU A 1 81 ? -27.944 1.414 64.402 1.00 94.62 81 LEU A CA 1
ATOM 554 C C . LEU A 1 81 ? -27.643 0.127 63.629 1.00 94.62 81 LEU A C 1
ATOM 556 O O . LEU A 1 81 ? -26.721 0.112 62.815 1.00 94.62 81 LEU A O 1
ATOM 560 N N . GLN A 1 82 ? -28.427 -0.935 63.838 1.00 94.62 82 GLN A N 1
ATOM 561 C CA . GLN A 1 82 ? -28.287 -2.167 63.061 1.00 94.62 82 GLN A CA 1
ATOM 562 C C . GLN A 1 82 ? -28.679 -1.985 61.592 1.00 94.62 82 GLN A C 1
ATOM 564 O O . GLN A 1 82 ? -27.989 -2.515 60.726 1.00 94.62 82 GLN A O 1
ATOM 569 N N . ARG A 1 83 ? -29.720 -1.198 61.282 1.00 94.50 83 ARG A N 1
ATOM 570 C CA . ARG A 1 83 ? -30.059 -0.844 59.892 1.00 94.50 83 ARG A CA 1
ATOM 571 C C . ARG A 1 83 ? -28.940 -0.044 59.233 1.00 94.50 83 ARG A C 1
ATOM 573 O O . ARG A 1 83 ? -28.505 -0.413 58.152 1.00 94.50 83 ARG A O 1
ATOM 580 N N . ALA A 1 84 ? -28.403 0.964 59.917 1.00 95.19 84 ALA A N 1
ATOM 581 C CA . ALA A 1 84 ? -27.285 1.754 59.409 1.00 95.19 84 ALA A CA 1
ATOM 582 C C . ALA A 1 84 ? -26.013 0.907 59.206 1.00 95.19 84 ALA A C 1
ATOM 584 O O . ALA A 1 84 ? -25.251 1.143 58.270 1.00 95.19 84 ALA A O 1
ATOM 585 N N . ALA A 1 85 ? -25.768 -0.090 60.063 1.00 94.12 85 ALA A N 1
ATOM 586 C CA . ALA A 1 85 ? -24.679 -1.047 59.872 1.00 94.12 85 ALA A CA 1
ATOM 587 C C . ALA A 1 85 ? -24.920 -1.941 58.643 1.00 94.12 85 ALA A C 1
ATOM 589 O O . ALA A 1 85 ? -24.032 -2.055 57.801 1.00 94.12 85 ALA A O 1
ATOM 590 N N . ALA A 1 86 ? -26.130 -2.486 58.484 1.00 95.38 86 ALA A N 1
ATOM 591 C CA . ALA A 1 86 ? -26.503 -3.296 57.325 1.00 95.38 86 ALA A CA 1
ATOM 592 C C . ALA A 1 86 ? -26.447 -2.502 56.005 1.00 95.38 86 ALA A C 1
ATOM 594 O O . ALA A 1 86 ? -26.010 -3.028 54.985 1.00 95.38 86 ALA A O 1
ATOM 595 N N . GLU A 1 87 ? -26.826 -1.222 56.020 1.00 95.81 87 GLU A N 1
ATOM 596 C CA . GLU A 1 87 ? -26.710 -0.313 54.872 1.00 95.81 87 GLU A CA 1
ATOM 597 C C . GLU A 1 87 ? -25.246 -0.063 54.488 1.00 95.81 87 GLU A C 1
ATOM 599 O O . GLU A 1 87 ? -24.903 -0.085 53.305 1.00 95.81 87 GLU A O 1
ATOM 604 N N . ARG A 1 88 ? -24.355 0.116 55.473 1.00 94.75 88 ARG A N 1
ATOM 605 C CA . ARG A 1 88 ? -22.909 0.257 55.225 1.00 94.75 88 ARG A CA 1
ATOM 606 C C . ARG A 1 88 ? -22.310 -1.017 54.646 1.00 94.75 88 ARG A C 1
ATOM 608 O O . ARG A 1 88 ? -21.525 -0.945 53.706 1.00 94.75 88 ARG A O 1
ATOM 615 N N . GLU A 1 89 ? -22.687 -2.173 55.181 1.00 95.12 89 GLU A N 1
ATOM 616 C CA . GLU A 1 89 ? -22.250 -3.467 54.655 1.00 95.12 89 GLU A CA 1
ATOM 617 C C . GLU A 1 89 ? -22.758 -3.680 53.222 1.00 95.12 89 GLU A C 1
ATOM 619 O O . GLU A 1 89 ? -21.982 -4.063 52.345 1.00 95.12 89 GLU A O 1
ATOM 624 N N . ALA A 1 90 ? -24.021 -3.347 52.939 1.00 95.38 90 ALA A N 1
ATOM 625 C CA . ALA A 1 90 ? -24.582 -3.409 51.593 1.00 95.38 90 ALA A CA 1
ATOM 626 C C . ALA A 1 90 ? -23.806 -2.513 50.614 1.00 95.38 90 ALA A C 1
ATOM 628 O O . ALA A 1 90 ? -23.375 -3.006 49.569 1.00 95.38 90 ALA A O 1
ATOM 629 N N . ALA A 1 91 ? -23.533 -1.258 50.986 1.00 96.06 91 ALA A N 1
ATOM 630 C CA . ALA A 1 91 ? -22.774 -0.318 50.162 1.00 96.06 91 ALA A CA 1
ATOM 631 C C . ALA A 1 91 ? -21.349 -0.816 49.863 1.00 96.06 91 ALA A C 1
ATOM 633 O O . ALA A 1 91 ? -20.905 -0.762 48.717 1.00 96.06 91 ALA A O 1
ATOM 634 N N . VAL A 1 92 ? -20.645 -1.370 50.857 1.00 96.62 92 VAL A N 1
ATOM 635 C CA . VAL A 1 92 ? -19.307 -1.953 50.650 1.00 96.62 92 VAL A CA 1
ATOM 636 C C . VAL A 1 92 ? -19.375 -3.157 49.710 1.00 96.62 92 VAL A C 1
ATOM 638 O O . VAL A 1 92 ? -18.542 -3.295 48.815 1.00 96.62 92 VAL A O 1
ATOM 641 N N . THR A 1 93 ? -20.380 -4.026 49.857 1.00 95.50 93 THR A N 1
ATOM 642 C CA . THR A 1 93 ? -20.527 -5.169 48.942 1.00 95.50 93 THR A CA 1
ATOM 643 C C . THR A 1 93 ? -20.864 -4.737 47.519 1.00 95.50 93 THR A C 1
ATOM 645 O O . THR A 1 93 ? -20.404 -5.368 46.573 1.00 95.50 93 THR A O 1
ATOM 648 N N . GLU A 1 94 ? -21.647 -3.676 47.337 1.00 96.31 94 GLU A N 1
ATOM 649 C CA . GLU A 1 94 ? -21.958 -3.112 46.024 1.00 96.31 94 GLU A CA 1
ATOM 650 C C . GLU A 1 94 ? -20.718 -2.488 45.379 1.00 96.31 94 GLU A C 1
ATOM 652 O O . GLU A 1 94 ? -20.418 -2.793 44.227 1.00 96.31 94 GLU A O 1
ATOM 657 N N . GLN A 1 95 ? -19.925 -1.728 46.138 1.00 96.81 95 GLN A N 1
ATOM 658 C CA . GLN A 1 95 ? -18.636 -1.204 45.679 1.00 96.81 95 GLN A CA 1
ATOM 659 C C . GLN A 1 95 ? -17.693 -2.326 45.238 1.00 96.81 95 GLN A C 1
ATOM 661 O O . GLN A 1 95 ? -17.163 -2.285 44.130 1.00 96.81 95 GLN A O 1
ATOM 666 N N . LEU A 1 96 ? -17.543 -3.377 46.049 1.00 97.12 96 LEU A N 1
ATOM 667 C CA . LEU A 1 96 ? -16.726 -4.537 45.687 1.00 97.12 96 LEU A CA 1
ATOM 668 C C . LEU A 1 96 ? -17.266 -5.253 44.444 1.00 97.12 96 LEU A C 1
ATOM 670 O O . LEU A 1 96 ? -16.485 -5.658 43.585 1.00 97.12 96 LEU A O 1
ATOM 674 N N . ARG A 1 97 ? -18.592 -5.389 44.307 1.00 97.06 97 ARG A N 1
ATOM 675 C CA . ARG A 1 97 ? -19.210 -5.947 43.094 1.00 97.06 97 ARG A CA 1
ATOM 676 C C . ARG A 1 97 ? -18.911 -5.086 41.872 1.00 97.06 97 ARG A C 1
ATOM 678 O O . ARG A 1 97 ? -18.591 -5.651 40.833 1.00 97.06 97 ARG A O 1
ATOM 685 N N . HIS A 1 98 ? -18.967 -3.760 41.988 1.00 97.06 98 HIS A N 1
ATOM 686 C CA . HIS A 1 98 ? -18.608 -2.849 40.903 1.00 97.06 98 HIS A CA 1
ATOM 687 C C . HIS A 1 98 ? -17.129 -2.938 40.539 1.00 97.06 98 HIS A C 1
ATOM 689 O O . HIS A 1 98 ? -16.813 -3.015 39.357 1.00 97.06 98 HIS A O 1
ATOM 695 N N . GLU A 1 99 ? -16.225 -2.986 41.518 1.00 97.38 99 GLU A N 1
ATOM 696 C CA . GLU A 1 99 ? -14.795 -3.160 41.255 1.00 97.38 99 GLU A CA 1
ATOM 697 C C . GLU A 1 99 ? -14.501 -4.493 40.565 1.00 97.38 99 GLU A C 1
ATOM 699 O O . GLU A 1 99 ? -13.730 -4.541 39.608 1.00 97.38 99 GLU A O 1
ATOM 704 N N . VAL A 1 100 ? -15.123 -5.582 41.022 1.00 97.12 100 VAL A N 1
ATOM 705 C CA . VAL A 1 100 ? -14.969 -6.902 40.401 1.00 97.12 100 VAL A CA 1
ATOM 706 C C . VAL A 1 100 ? -15.571 -6.909 38.998 1.00 97.12 100 VAL A C 1
ATOM 708 O O . VAL A 1 100 ? -14.932 -7.415 38.083 1.00 97.12 100 VAL A O 1
ATOM 711 N N . ALA A 1 101 ? -16.748 -6.314 38.799 1.00 96.56 101 ALA A N 1
ATOM 712 C CA . ALA A 1 101 ? -17.370 -6.199 37.483 1.00 96.56 101 ALA A CA 1
ATOM 713 C C . ALA A 1 101 ? -16.527 -5.346 36.520 1.00 96.56 101 ALA A C 1
ATOM 715 O O . ALA A 1 101 ? -16.383 -5.712 35.357 1.00 96.56 101 ALA A O 1
ATOM 716 N N . ALA A 1 102 ? -15.920 -4.254 36.997 1.00 96.31 102 ALA A N 1
ATOM 717 C CA . ALA A 1 102 ? -15.008 -3.426 36.211 1.00 96.31 102 ALA A CA 1
ATOM 718 C C . ALA A 1 102 ? -13.736 -4.197 35.828 1.00 96.31 102 ALA A C 1
ATOM 720 O O . ALA A 1 102 ? -13.357 -4.200 34.660 1.00 96.31 102 ALA A O 1
ATOM 721 N N . ARG A 1 103 ? -13.128 -4.927 36.776 1.00 95.56 103 ARG A N 1
ATOM 722 C CA . ARG A 1 103 ? -11.979 -5.807 36.495 1.00 95.56 103 ARG A CA 1
ATOM 723 C C . ARG A 1 103 ? -12.338 -6.896 35.487 1.00 95.56 103 ARG A C 1
ATOM 725 O O . ARG A 1 103 ? -11.602 -7.090 34.533 1.00 95.56 103 ARG A O 1
ATOM 732 N N . GLN A 1 104 ? -13.493 -7.543 35.641 1.00 95.00 104 GLN A N 1
ATOM 733 C CA . GLN A 1 104 ? -13.978 -8.546 34.689 1.00 95.00 104 GLN A CA 1
ATOM 734 C C . GLN A 1 104 ? -14.214 -7.950 33.296 1.00 95.00 104 GLN A C 1
ATOM 736 O O . GLN A 1 104 ? -13.873 -8.577 32.296 1.00 95.00 104 GLN A O 1
ATOM 741 N N . ALA A 1 105 ? -14.774 -6.741 33.212 1.00 94.81 105 ALA A N 1
ATOM 742 C CA . ALA A 1 105 ? -14.965 -6.053 31.941 1.00 94.81 105 ALA A CA 1
ATOM 743 C C . ALA A 1 105 ? -13.622 -5.732 31.267 1.00 94.81 105 ALA A C 1
ATOM 745 O O . ALA A 1 105 ? -13.476 -5.964 30.068 1.00 94.81 105 ALA A O 1
ATOM 746 N N . ASP A 1 106 ? -12.629 -5.266 32.027 1.00 93.94 106 ASP A N 1
ATOM 747 C CA . ASP A 1 106 ? -11.277 -5.006 31.524 1.00 93.94 106 ASP A CA 1
ATOM 748 C C . ASP A 1 106 ? -10.553 -6.292 31.099 1.00 93.94 106 ASP A C 1
ATOM 750 O O . ASP A 1 106 ? -9.911 -6.314 30.044 1.00 93.94 106 ASP A O 1
ATOM 754 N N . ASP A 1 107 ? -10.696 -7.368 31.874 1.00 94.38 107 ASP A N 1
ATOM 755 C CA . ASP A 1 107 ? -10.127 -8.687 31.583 1.00 94.38 107 ASP A CA 1
ATOM 756 C C . ASP A 1 107 ? -10.709 -9.292 30.302 1.00 94.38 107 ASP A C 1
ATOM 758 O O . ASP A 1 107 ? -10.006 -10.005 29.595 1.00 94.38 107 ASP A O 1
ATOM 762 N N . VAL A 1 108 ? -11.969 -8.993 29.963 1.00 94.06 108 VAL A N 1
ATOM 763 C CA . VAL A 1 108 ? -12.586 -9.399 28.687 1.00 94.06 108 VAL A CA 1
ATOM 764 C C . VAL A 1 108 ? -12.216 -8.436 27.555 1.00 94.06 108 VAL A C 1
ATOM 766 O O . VAL A 1 108 ? -11.992 -8.860 26.420 1.00 94.06 108 VAL A O 1
ATOM 769 N N . ARG A 1 109 ? -12.122 -7.134 27.839 1.00 94.94 109 ARG A N 1
ATOM 770 C CA . ARG A 1 109 ? -11.847 -6.098 26.837 1.00 94.94 109 ARG A CA 1
ATOM 771 C C . ARG A 1 109 ? -10.412 -6.147 26.315 1.00 94.94 109 ARG A C 1
ATOM 773 O O . ARG A 1 109 ? -10.210 -6.075 25.105 1.00 94.94 109 ARG A O 1
ATOM 780 N N . ARG A 1 110 ? -9.408 -6.285 27.187 1.00 93.94 110 ARG A N 1
ATOM 781 C CA . ARG A 1 110 ? -7.990 -6.341 26.779 1.00 93.94 110 ARG A CA 1
ATOM 782 C C . ARG A 1 110 ? -7.677 -7.430 25.746 1.00 93.94 110 ARG A C 1
ATOM 784 O O . ARG A 1 110 ? -7.141 -7.070 24.696 1.00 93.94 110 ARG A O 1
ATOM 791 N N . PRO A 1 111 ? -8.034 -8.710 25.960 1.00 93.69 111 PRO A N 1
ATOM 792 C CA . PRO A 1 111 ? -7.751 -9.764 24.991 1.00 93.69 111 PRO A CA 1
ATOM 793 C C . PRO A 1 111 ? -8.552 -9.613 23.694 1.00 93.69 111 PRO A C 1
ATOM 795 O O . PRO A 1 111 ? -8.160 -10.191 22.689 1.00 93.69 111 PRO A O 1
ATOM 798 N N . ALA A 1 112 ? -9.646 -8.842 23.678 1.00 92.56 112 ALA A N 1
ATOM 799 C CA . ALA A 1 112 ? -10.362 -8.506 22.446 1.00 92.56 112 ALA A CA 1
ATOM 800 C C . ALA A 1 112 ? -9.686 -7.365 21.660 1.00 92.56 112 ALA A C 1
ATOM 802 O O . ALA A 1 112 ? -9.726 -7.347 20.432 1.00 92.56 112 ALA A O 1
ATOM 803 N N . GLU A 1 113 ? -9.035 -6.416 22.336 1.00 96.94 113 GLU A N 1
ATOM 804 C CA . GLU A 1 113 ? -8.330 -5.312 21.675 1.00 96.94 113 GLU A CA 1
ATOM 805 C C . GLU A 1 113 ? -6.932 -5.698 21.166 1.00 96.94 113 GLU A C 1
ATOM 807 O O . GLU A 1 113 ? -6.465 -5.137 20.176 1.00 96.94 113 GLU A O 1
ATOM 812 N N . GLU A 1 114 ? -6.238 -6.623 21.832 1.00 96.00 114 GLU A N 1
ATOM 813 C CA . GLU A 1 114 ? -4.934 -7.142 21.396 1.00 96.00 114 GLU A CA 1
ATOM 814 C C . GLU A 1 114 ? -4.912 -7.671 19.950 1.00 96.00 114 GLU A C 1
ATOM 816 O O . GLU A 1 114 ? -4.055 -7.211 19.186 1.00 96.00 114 GLU A O 1
ATOM 821 N N . PRO A 1 115 ? -5.833 -8.556 19.513 1.00 96.56 115 PRO A N 1
ATOM 822 C CA . PRO A 1 115 ? -5.872 -9.018 18.131 1.00 96.56 115 PRO A CA 1
ATOM 823 C C . PRO A 1 115 ? -6.183 -7.870 17.172 1.00 96.56 115 PRO A C 1
ATOM 825 O O . PRO A 1 115 ? -5.536 -7.770 16.138 1.00 96.56 115 PRO A O 1
ATOM 828 N N . LEU A 1 116 ? -7.065 -6.936 17.542 1.00 96.44 116 LEU A N 1
ATOM 829 C CA . LEU A 1 116 ? -7.369 -5.770 16.709 1.00 96.44 116 LEU A CA 1
ATOM 830 C C . LEU A 1 116 ? -6.132 -4.874 16.520 1.00 96.44 116 LEU A C 1
ATOM 832 O O . LEU A 1 116 ? -5.844 -4.407 15.419 1.00 96.44 116 LEU A O 1
ATOM 836 N N . ARG A 1 117 ? -5.349 -4.649 17.584 1.00 97.38 117 ARG A N 1
ATOM 837 C CA . ARG A 1 117 ? -4.076 -3.913 17.506 1.00 97.38 117 ARG A CA 1
ATOM 838 C C . ARG A 1 117 ? -3.053 -4.658 16.652 1.00 97.38 117 ARG A C 1
ATOM 840 O O . ARG A 1 117 ? -2.348 -4.013 15.875 1.00 97.38 117 ARG A O 1
ATOM 847 N N . ALA A 1 118 ? -2.981 -5.982 16.779 1.00 97.56 118 ALA A N 1
ATOM 848 C CA . ALA A 1 118 ? -2.104 -6.820 15.970 1.00 97.56 118 ALA A CA 1
ATOM 849 C C . ALA A 1 118 ? -2.497 -6.787 14.484 1.00 97.56 118 ALA A C 1
ATOM 851 O O . ALA A 1 118 ? -1.631 -6.601 13.634 1.00 97.56 118 ALA A O 1
ATOM 852 N N . GLU A 1 119 ? -3.789 -6.870 14.168 1.00 98.31 119 GLU A N 1
ATOM 853 C CA . GLU A 1 119 ? -4.325 -6.734 12.812 1.00 98.31 119 GLU A CA 1
ATOM 854 C C . GLU A 1 119 ? -4.018 -5.356 12.228 1.00 98.31 119 GLU A C 1
ATOM 856 O O . GLU A 1 119 ? -3.496 -5.258 11.122 1.00 98.31 119 GLU A O 1
ATOM 861 N N . VAL A 1 120 ? -4.248 -4.277 12.981 1.00 98.38 120 VAL A N 1
ATOM 862 C CA . VAL A 1 120 ? -3.913 -2.920 12.530 1.00 98.38 120 VAL A CA 1
ATOM 863 C C . VAL A 1 120 ? -2.404 -2.766 12.298 1.00 98.38 120 VAL A C 1
ATOM 865 O O . VAL A 1 120 ? -1.994 -2.125 11.327 1.00 98.38 120 VAL A O 1
ATOM 868 N N . ALA A 1 121 ? -1.556 -3.347 13.151 1.00 98.38 121 ALA A N 1
ATOM 869 C CA . ALA A 1 121 ? -0.109 -3.355 12.943 1.00 98.38 121 ALA A CA 1
ATOM 870 C C . ALA A 1 121 ? 0.284 -4.159 11.691 1.00 98.38 121 ALA A C 1
ATOM 872 O O . ALA A 1 121 ? 1.119 -3.699 10.910 1.00 98.38 121 ALA A O 1
ATOM 873 N N . ALA A 1 122 ? -0.357 -5.306 11.456 1.00 98.50 122 ALA A N 1
ATOM 874 C CA . ALA A 1 122 ? -0.147 -6.132 10.272 1.00 98.50 122 ALA A CA 1
ATOM 875 C C . ALA A 1 122 ? -0.578 -5.409 8.986 1.00 98.50 122 ALA A C 1
ATOM 877 O O . ALA A 1 122 ? 0.188 -5.368 8.026 1.00 98.50 122 ALA A O 1
ATOM 878 N N . LEU A 1 123 ? -1.747 -4.762 8.982 1.00 98.56 123 LEU A N 1
ATOM 879 C CA . LEU A 1 123 ? -2.229 -3.957 7.856 1.00 98.56 123 LEU A CA 1
ATOM 880 C C . LEU A 1 123 ? -1.286 -2.785 7.561 1.00 98.56 123 LEU A C 1
ATOM 882 O O . LEU A 1 123 ? -0.975 -2.515 6.404 1.00 98.56 123 LEU A O 1
ATOM 886 N N . ARG A 1 124 ? -0.764 -2.106 8.591 1.00 98.56 124 ARG A N 1
ATOM 887 C CA . ARG A 1 124 ? 0.246 -1.049 8.405 1.00 98.56 124 ARG A CA 1
ATOM 888 C C . ARG A 1 124 ? 1.546 -1.589 7.817 1.00 98.56 124 ARG A C 1
ATOM 890 O O . ARG A 1 124 ? 2.109 -0.950 6.931 1.00 98.56 124 ARG A O 1
ATOM 897 N N . ALA A 1 125 ? 2.003 -2.758 8.264 1.00 98.50 125 ALA A N 1
ATOM 898 C CA . ALA A 1 125 ? 3.176 -3.410 7.693 1.00 98.50 125 ALA A CA 1
ATOM 899 C C . ALA A 1 125 ? 2.945 -3.775 6.216 1.00 98.50 125 ALA A C 1
ATOM 901 O O . ALA A 1 125 ? 3.791 -3.470 5.377 1.00 98.50 125 ALA A O 1
ATOM 902 N N . GLN A 1 126 ? 1.775 -4.323 5.874 1.00 98.62 126 GLN A N 1
ATOM 903 C CA . GLN A 1 126 ? 1.386 -4.612 4.489 1.00 98.62 126 GLN A CA 1
ATOM 904 C C . GLN A 1 126 ? 1.355 -3.345 3.625 1.00 98.62 126 GLN A C 1
ATOM 906 O O . GLN A 1 126 ? 1.939 -3.333 2.547 1.00 98.62 126 GLN A O 1
ATOM 911 N N . LEU A 1 127 ? 0.754 -2.254 4.109 1.00 98.56 127 LEU A N 1
ATOM 912 C CA . LEU A 1 127 ? 0.752 -0.972 3.395 1.00 98.56 127 LEU A CA 1
ATOM 913 C C . LEU A 1 127 ? 2.167 -0.417 3.201 1.00 98.56 127 LEU A C 1
ATOM 915 O O . LEU A 1 127 ? 2.474 0.111 2.135 1.00 98.56 127 LEU A O 1
ATOM 919 N N . SER A 1 128 ? 3.048 -0.560 4.195 1.00 98.31 128 SER A N 1
ATOM 920 C CA . SER A 1 128 ? 4.447 -0.144 4.059 1.00 98.31 128 SER A CA 1
ATOM 921 C C . SER A 1 128 ? 5.219 -0.998 3.046 1.00 98.31 128 SER A C 1
ATOM 923 O O . SER A 1 128 ? 6.015 -0.457 2.281 1.00 98.31 128 SER A O 1
ATOM 925 N N . ALA A 1 129 ? 4.938 -2.304 2.983 1.00 98.44 129 ALA A N 1
ATOM 926 C CA . ALA A 1 129 ? 5.528 -3.209 2.003 1.00 98.44 129 ALA A CA 1
ATOM 927 C C . ALA A 1 129 ? 5.071 -2.857 0.581 1.00 98.44 129 ALA A C 1
ATOM 929 O O . ALA A 1 129 ? 5.911 -2.655 -0.290 1.00 98.44 129 ALA A O 1
ATOM 930 N N . LEU A 1 130 ? 3.763 -2.657 0.378 1.00 98.50 130 LEU A N 1
ATOM 931 C CA . LEU A 1 130 ? 3.205 -2.183 -0.893 1.00 98.50 130 LEU A CA 1
ATOM 932 C C . LEU A 1 130 ? 3.785 -0.817 -1.292 1.00 98.50 130 LEU A C 1
ATOM 934 O O . LEU A 1 130 ? 4.113 -0.593 -2.454 1.00 98.50 130 LEU A O 1
ATOM 938 N N . GLY A 1 131 ? 3.971 0.094 -0.331 1.00 98.44 131 GLY A N 1
ATOM 939 C CA . GLY A 1 131 ? 4.656 1.367 -0.565 1.00 98.44 131 GLY A CA 1
ATOM 940 C C . GLY A 1 131 ? 6.099 1.184 -1.053 1.00 98.44 131 GLY A C 1
ATOM 941 O O . GLY A 1 131 ? 6.533 1.885 -1.968 1.00 98.44 131 GLY A O 1
ATOM 942 N N . GLY A 1 132 ? 6.824 0.212 -0.494 1.00 98.50 132 GLY A N 1
ATOM 943 C CA . GLY A 1 132 ? 8.159 -0.178 -0.950 1.00 98.50 132 GLY A CA 1
ATOM 944 C C . GLY A 1 132 ? 8.165 -0.768 -2.363 1.00 98.50 132 GLY A C 1
ATOM 945 O O . GLY A 1 132 ? 8.999 -0.388 -3.184 1.00 98.50 132 GLY A O 1
ATOM 946 N N . GLU A 1 133 ? 7.206 -1.637 -2.683 1.00 98.56 133 GLU A N 1
ATOM 947 C CA . GLU A 1 133 ? 7.039 -2.206 -4.026 1.00 98.56 133 GLU A CA 1
ATOM 948 C C . GLU A 1 133 ? 6.737 -1.122 -5.070 1.00 98.56 133 GLU A C 1
ATOM 950 O O . GLU A 1 133 ? 7.358 -1.090 -6.132 1.00 98.56 133 GLU A O 1
ATOM 955 N N . LEU A 1 134 ? 5.853 -0.170 -4.757 1.00 98.38 134 LEU A N 1
ATOM 956 C CA . LEU A 1 134 ? 5.561 0.963 -5.639 1.00 98.38 134 LEU A CA 1
ATOM 957 C C . LEU A 1 134 ? 6.786 1.861 -5.852 1.00 98.38 134 LEU A C 1
ATOM 959 O O . LEU A 1 134 ? 7.017 2.329 -6.970 1.00 98.38 134 LEU A O 1
ATOM 963 N N . ALA A 1 135 ? 7.597 2.080 -4.814 1.00 98.38 135 ALA A N 1
ATOM 964 C CA . ALA A 1 135 ? 8.856 2.807 -4.945 1.00 98.38 135 ALA A CA 1
ATOM 965 C C . ALA A 1 135 ? 9.847 2.066 -5.860 1.00 98.38 135 ALA A C 1
ATOM 967 O O . ALA A 1 135 ? 10.508 2.699 -6.684 1.00 98.38 135 ALA A O 1
ATOM 968 N N . HIS A 1 136 ? 9.903 0.734 -5.772 1.00 98.50 136 HIS A N 1
ATOM 969 C CA . HIS A 1 136 ? 10.715 -0.091 -6.664 1.00 98.50 136 HIS A CA 1
ATOM 970 C C . HIS A 1 136 ? 10.238 -0.006 -8.123 1.00 98.50 136 HIS A C 1
ATOM 972 O O . HIS A 1 136 ? 11.047 0.211 -9.022 1.00 98.50 136 HIS A O 1
ATOM 978 N N . VAL A 1 137 ? 8.925 -0.071 -8.368 1.00 98.50 137 VAL A N 1
ATOM 979 C CA . VAL A 1 137 ? 8.346 0.116 -9.712 1.00 98.50 137 VAL A CA 1
ATOM 980 C C . VAL A 1 137 ? 8.643 1.514 -10.263 1.00 98.50 137 VAL A C 1
ATOM 982 O O . VAL A 1 137 ? 8.950 1.663 -11.448 1.00 98.50 137 VAL A O 1
ATOM 985 N N . ALA A 1 138 ? 8.592 2.550 -9.422 1.00 98.12 138 ALA A N 1
ATOM 986 C CA . ALA A 1 138 ? 8.963 3.901 -9.827 1.00 98.12 138 ALA A CA 1
ATOM 987 C C . ALA A 1 138 ? 10.442 3.993 -10.239 1.00 98.12 138 ALA A C 1
ATOM 989 O O . ALA A 1 138 ? 10.752 4.697 -11.199 1.00 98.12 138 ALA A O 1
ATOM 990 N N . GLU A 1 139 ? 11.338 3.270 -9.563 1.00 98.62 139 GLU A N 1
ATOM 991 C CA . GLU A 1 139 ? 12.751 3.207 -9.943 1.00 98.62 139 GLU A CA 1
ATOM 992 C C . GLU A 1 139 ? 12.953 2.465 -11.265 1.00 98.62 139 GLU A C 1
ATOM 994 O O . GLU A 1 139 ? 13.573 3.015 -12.173 1.00 98.62 139 GLU A O 1
ATOM 999 N N . LEU A 1 140 ? 12.323 1.301 -11.443 1.00 98.38 140 LEU A N 1
ATOM 1000 C CA . LEU A 1 140 ? 12.340 0.572 -12.717 1.00 98.38 140 LEU A CA 1
ATOM 1001 C C . LEU A 1 140 ? 11.845 1.447 -13.878 1.00 98.38 140 LEU A C 1
ATOM 1003 O O . LEU A 1 140 ? 12.417 1.438 -14.966 1.00 98.38 140 LEU A O 1
ATOM 1007 N N . ARG A 1 141 ? 10.813 2.271 -13.658 1.00 98.50 141 ARG A N 1
ATOM 1008 C CA . ARG A 1 141 ? 10.334 3.220 -14.673 1.00 98.50 141 ARG A CA 1
ATOM 1009 C C . ARG A 1 141 ? 11.382 4.284 -15.017 1.00 98.50 141 ARG A C 1
ATOM 1011 O O . ARG A 1 141 ? 11.487 4.658 -16.185 1.00 98.50 141 ARG A O 1
ATOM 1018 N N . ARG A 1 142 ? 12.151 4.774 -14.037 1.00 98.69 142 ARG A N 1
ATOM 1019 C CA . ARG A 1 142 ? 13.271 5.701 -14.288 1.00 98.69 142 ARG A CA 1
ATOM 1020 C C . ARG A 1 142 ? 14.388 5.015 -15.064 1.00 98.69 142 ARG A C 1
ATOM 1022 O O . ARG A 1 142 ? 14.923 5.612 -15.990 1.00 98.69 142 ARG A O 1
ATOM 1029 N N . GLU A 1 143 ? 14.713 3.772 -14.728 1.00 98.50 143 GLU A N 1
ATOM 1030 C CA . GLU A 1 143 ? 15.700 2.980 -15.466 1.00 98.50 143 GLU A CA 1
ATOM 1031 C C . GLU A 1 143 ? 15.271 2.767 -16.922 1.00 98.50 143 GLU A C 1
ATOM 1033 O O . GLU A 1 143 ? 16.062 2.998 -17.832 1.00 98.50 143 GLU A O 1
ATOM 1038 N N . VAL A 1 144 ? 14.001 2.432 -17.168 1.00 98.50 144 VAL A N 1
ATOM 1039 C CA . VAL A 1 144 ? 13.454 2.314 -18.529 1.00 98.50 144 VAL A CA 1
ATOM 1040 C C . VAL A 1 144 ? 13.539 3.641 -19.286 1.00 98.50 144 VAL A C 1
ATOM 1042 O O . VAL A 1 144 ? 13.914 3.642 -20.456 1.00 98.50 144 VAL A O 1
ATOM 1045 N N . ALA A 1 145 ? 13.248 4.774 -18.640 1.00 98.25 145 ALA A N 1
ATOM 1046 C CA . ALA A 1 145 ? 13.413 6.087 -19.265 1.00 98.25 145 ALA A CA 1
ATOM 1047 C C . ALA A 1 145 ? 14.877 6.349 -19.666 1.00 98.25 145 ALA A C 1
ATOM 1049 O O . ALA A 1 145 ? 15.133 6.753 -20.799 1.00 98.25 145 ALA A O 1
ATOM 1050 N N . ARG A 1 146 ? 15.841 6.010 -18.798 1.00 98.50 146 ARG A N 1
ATOM 1051 C CA . ARG A 1 146 ? 17.278 6.095 -19.118 1.00 98.50 146 ARG A CA 1
ATOM 1052 C C . ARG A 1 146 ? 17.675 5.178 -20.277 1.00 98.50 146 ARG A C 1
ATOM 1054 O O . ARG A 1 146 ? 18.487 5.560 -21.109 1.00 98.50 146 ARG A O 1
ATOM 1061 N N . LEU A 1 147 ? 17.102 3.976 -20.369 1.00 98.38 147 LEU A N 1
ATOM 1062 C CA . LEU A 1 147 ? 17.343 3.077 -21.506 1.00 98.38 147 LEU A CA 1
ATOM 1063 C C . LEU A 1 147 ? 16.815 3.656 -22.826 1.00 98.38 147 LEU A C 1
ATOM 1065 O O . LEU A 1 147 ? 17.428 3.445 -23.872 1.00 98.38 147 LEU A O 1
ATOM 1069 N N . VAL A 1 148 ? 15.698 4.387 -22.794 1.00 98.38 148 VAL A N 1
ATOM 1070 C CA . VAL A 1 148 ? 15.170 5.087 -23.975 1.00 98.38 148 VAL A CA 1
ATOM 1071 C C . VAL A 1 148 ? 16.097 6.228 -24.397 1.00 98.38 148 VAL A C 1
ATOM 1073 O O . VAL A 1 148 ? 16.364 6.358 -25.590 1.00 98.38 148 VAL A O 1
ATOM 1076 N N . GLU A 1 149 ? 16.637 6.998 -23.450 1.00 98.25 149 GLU A N 1
ATOM 1077 C CA . GLU A 1 149 ? 17.643 8.036 -23.729 1.00 98.25 149 GLU A CA 1
ATOM 1078 C C . GLU A 1 149 ? 18.904 7.437 -24.365 1.00 98.25 149 GLU A C 1
ATOM 1080 O O . GLU A 1 149 ? 19.292 7.843 -25.458 1.00 98.25 149 GLU A O 1
ATOM 1085 N N . LEU A 1 150 ? 19.469 6.385 -23.761 1.00 98.19 150 LEU A N 1
ATOM 1086 C CA . LEU A 1 150 ? 20.627 5.662 -24.303 1.00 98.19 150 LEU A CA 1
ATOM 1087 C C . LEU A 1 150 ? 20.363 5.117 -25.714 1.00 98.19 150 LEU A C 1
ATOM 1089 O O . LEU A 1 150 ? 21.237 5.146 -26.578 1.00 98.19 150 LEU A O 1
ATOM 1093 N N . ARG A 1 151 ? 19.148 4.624 -25.985 1.00 98.25 151 ARG A N 1
ATOM 1094 C CA . ARG A 1 151 ? 18.759 4.190 -27.334 1.00 98.25 151 ARG A CA 1
ATOM 1095 C C . ARG A 1 151 ? 18.745 5.358 -28.325 1.00 98.25 151 ARG A C 1
ATOM 1097 O O . ARG A 1 151 ? 19.113 5.152 -29.481 1.00 98.25 151 ARG A O 1
ATOM 1104 N N . GLY A 1 152 ? 18.326 6.545 -27.889 1.00 98.31 152 GLY A N 1
ATOM 1105 C CA . GLY A 1 152 ? 18.415 7.782 -28.667 1.00 98.31 152 GLY A CA 1
ATOM 1106 C C . GLY A 1 152 ? 19.862 8.128 -29.015 1.00 98.31 152 GLY A C 1
ATOM 1107 O O . GLY A 1 152 ? 20.184 8.271 -30.190 1.00 98.31 152 GLY A O 1
ATOM 1108 N N . GLU A 1 153 ? 20.754 8.129 -28.024 1.00 98.38 153 GLU A N 1
ATOM 1109 C CA . GLU A 1 153 ? 22.190 8.378 -28.221 1.00 98.38 153 GLU A CA 1
ATOM 1110 C C . GLU A 1 153 ? 22.823 7.375 -29.202 1.00 98.38 153 GLU A C 1
ATOM 1112 O O . GLU A 1 153 ? 23.584 7.744 -30.097 1.00 98.38 153 GLU A O 1
ATOM 1117 N N . VAL A 1 154 ? 22.474 6.087 -29.100 1.00 97.94 154 VAL A N 1
ATOM 1118 C CA . VAL A 1 154 ? 22.950 5.061 -30.044 1.00 97.94 154 VAL A CA 1
ATOM 1119 C C . VAL A 1 154 ? 22.450 5.333 -31.468 1.00 97.94 154 VAL A C 1
ATOM 1121 O O . VAL A 1 154 ? 23.202 5.131 -32.426 1.00 97.94 154 VAL A O 1
ATOM 1124 N N . ALA A 1 155 ? 21.210 5.802 -31.627 1.00 97.75 155 ALA A N 1
ATOM 1125 C CA . ALA A 1 155 ? 20.671 6.179 -32.931 1.00 97.75 155 ALA A CA 1
ATOM 1126 C C . ALA A 1 155 ? 21.392 7.408 -33.516 1.00 97.75 155 ALA A C 1
ATOM 1128 O O . ALA A 1 155 ? 21.705 7.414 -34.707 1.00 97.75 155 ALA A O 1
ATOM 1129 N N . GLU A 1 156 ? 21.735 8.400 -32.693 1.00 98.19 156 GLU A N 1
ATOM 1130 C CA . GLU A 1 156 ? 22.547 9.549 -33.115 1.00 98.19 156 GLU A CA 1
ATOM 1131 C C . GLU A 1 156 ? 23.939 9.115 -33.586 1.00 98.19 156 GLU A C 1
ATOM 1133 O O . GLU A 1 156 ? 24.395 9.516 -34.658 1.00 98.19 156 GLU A O 1
ATOM 1138 N N . VAL A 1 157 ? 24.596 8.219 -32.844 1.00 97.81 157 VAL A N 1
ATOM 1139 C CA . VAL A 1 157 ? 25.897 7.657 -33.238 1.00 97.81 157 VAL A CA 1
ATOM 1140 C C . VAL A 1 157 ? 25.799 6.879 -34.556 1.00 97.81 157 VAL A C 1
ATOM 1142 O O . VAL A 1 157 ? 26.720 6.929 -35.378 1.00 97.81 157 VAL A O 1
ATOM 1145 N N . ALA A 1 158 ? 24.699 6.159 -34.788 1.00 97.38 158 ALA A N 1
ATOM 1146 C CA . ALA A 1 158 ? 24.449 5.503 -36.069 1.00 97.38 158 ALA A CA 1
ATOM 1147 C C . ALA A 1 158 ? 24.287 6.526 -37.210 1.00 97.38 158 ALA A C 1
ATOM 1149 O O . ALA A 1 158 ? 24.870 6.334 -38.277 1.00 97.38 158 ALA A O 1
ATOM 1150 N N . GLY A 1 159 ? 23.587 7.639 -36.967 1.00 97.88 159 GLY A N 1
ATOM 1151 C CA . GLY A 1 159 ? 23.476 8.755 -37.912 1.00 97.88 159 GLY A CA 1
ATOM 1152 C C . GLY A 1 159 ? 24.832 9.377 -38.260 1.00 97.88 159 GLY A C 1
ATOM 1153 O O . GLY A 1 159 ? 25.158 9.537 -39.435 1.00 97.88 159 GLY A O 1
ATOM 1154 N N . LEU A 1 160 ? 25.685 9.625 -37.260 1.00 97.81 160 LEU A N 1
ATOM 1155 C CA . LEU A 1 160 ? 27.049 10.127 -37.475 1.00 97.81 160 LEU A CA 1
ATOM 1156 C C . LEU A 1 160 ? 27.898 9.173 -38.325 1.00 97.81 160 LEU A C 1
ATOM 1158 O O . LEU A 1 160 ? 28.655 9.623 -39.184 1.00 97.81 160 LEU A O 1
ATOM 1162 N N . ARG A 1 161 ? 27.768 7.854 -38.128 1.00 97.69 161 ARG A N 1
ATOM 1163 C CA . ARG A 1 161 ? 28.426 6.868 -39.002 1.00 97.69 161 ARG A CA 1
ATOM 1164 C C . ARG A 1 161 ? 27.919 6.942 -40.441 1.00 97.69 161 ARG A C 1
ATOM 1166 O O . ARG A 1 161 ? 28.734 6.810 -41.350 1.00 97.69 161 ARG A O 1
ATOM 1173 N N . GLY A 1 162 ? 26.623 7.182 -40.641 1.00 97.88 162 GLY A N 1
ATOM 1174 C CA . GLY A 1 162 ? 26.045 7.453 -41.960 1.00 97.88 162 GLY A CA 1
ATOM 1175 C C . GLY A 1 162 ? 26.715 8.650 -42.638 1.00 97.88 162 GLY A C 1
ATOM 1176 O O . GLY A 1 162 ? 27.249 8.508 -43.733 1.00 97.88 162 GLY A O 1
ATOM 1177 N N . HIS A 1 163 ? 26.818 9.783 -41.940 1.00 97.81 163 HIS A N 1
ATOM 1178 C CA . HIS A 1 163 ? 27.507 10.970 -42.461 1.00 97.81 163 HIS A CA 1
ATOM 1179 C C . HIS A 1 163 ? 28.992 10.733 -42.764 1.00 97.81 163 HIS A C 1
ATOM 1181 O O . HIS A 1 163 ? 29.518 11.246 -43.748 1.00 97.81 163 HIS A O 1
ATOM 1187 N N . LEU A 1 164 ? 29.693 9.935 -41.954 1.00 97.88 164 LEU A N 1
ATOM 1188 C CA . LEU A 1 164 ? 31.079 9.562 -42.256 1.00 97.88 164 LEU A CA 1
ATOM 1189 C C . LEU A 1 164 ? 31.185 8.698 -43.521 1.00 97.88 164 LEU A C 1
ATOM 1191 O O . LEU A 1 164 ? 32.140 8.861 -44.280 1.00 97.88 164 LEU A O 1
ATOM 1195 N N . ALA A 1 165 ? 30.219 7.809 -43.766 1.00 97.12 165 ALA A N 1
ATOM 1196 C CA . ALA A 1 165 ? 30.158 7.033 -45.000 1.00 97.12 165 ALA A CA 1
ATOM 1197 C C . ALA A 1 165 ? 29.867 7.927 -46.220 1.00 97.12 165 ALA A C 1
ATOM 1199 O O . ALA A 1 165 ? 30.518 7.772 -47.250 1.00 97.12 165 ALA A O 1
ATOM 1200 N N . GLU A 1 166 ? 28.972 8.910 -46.087 1.00 97.94 166 GLU A N 1
ATOM 1201 C CA . GLU A 1 166 ? 28.714 9.921 -47.125 1.00 97.94 166 GLU A CA 1
ATOM 1202 C C . GLU A 1 166 ? 29.977 10.731 -47.451 1.00 97.94 166 GLU A C 1
ATOM 1204 O O . GLU A 1 166 ? 30.331 10.896 -48.617 1.00 97.94 166 GLU A O 1
ATOM 1209 N N . LEU A 1 167 ? 30.718 11.178 -46.431 1.00 97.94 167 LEU A N 1
ATOM 1210 C CA . LEU A 1 167 ? 31.993 11.879 -46.618 1.00 97.94 167 LEU A CA 1
ATOM 1211 C C . LEU A 1 167 ? 33.054 11.001 -47.295 1.00 97.94 167 LEU A C 1
ATOM 1213 O O . LEU A 1 167 ? 33.847 11.502 -48.094 1.00 97.94 167 LEU A O 1
ATOM 1217 N N . ALA A 1 168 ? 33.084 9.701 -46.989 1.00 97.19 168 ALA A N 1
ATOM 1218 C CA . ALA A 1 168 ? 33.967 8.758 -47.666 1.00 97.19 168 ALA A CA 1
ATOM 1219 C C . ALA A 1 168 ? 33.599 8.605 -49.152 1.00 97.19 168 ALA A C 1
ATOM 1221 O O . ALA A 1 168 ? 34.502 8.607 -49.988 1.00 97.19 168 ALA A O 1
ATOM 1222 N N . GLY A 1 169 ? 32.302 8.560 -49.476 1.00 97.88 169 GLY A N 1
ATOM 1223 C CA . GLY A 1 169 ? 31.799 8.578 -50.853 1.00 97.88 169 GLY A CA 1
ATOM 1224 C C . GLY A 1 169 ? 32.212 9.846 -51.603 1.00 97.88 169 GLY A C 1
ATOM 1225 O O . GLY A 1 169 ? 32.883 9.759 -52.623 1.00 97.88 169 GLY A O 1
ATOM 1226 N N . LEU A 1 170 ? 31.965 11.027 -51.028 1.00 97.88 170 LEU A N 1
ATOM 1227 C CA . LEU A 1 170 ? 32.384 12.304 -51.626 1.00 97.88 170 LEU A CA 1
ATOM 1228 C C . LEU A 1 170 ? 33.899 12.380 -51.859 1.00 97.88 170 LEU A C 1
ATOM 1230 O O . LEU A 1 170 ? 34.363 12.953 -52.844 1.00 97.88 170 LEU A O 1
ATOM 1234 N N . ARG A 1 171 ? 34.704 11.807 -50.957 1.00 98.00 171 ARG A N 1
ATOM 1235 C CA . ARG A 1 171 ? 36.158 11.723 -51.142 1.00 98.00 171 ARG A CA 1
ATOM 1236 C C . ARG A 1 171 ? 36.527 10.829 -52.327 1.00 98.00 171 ARG A C 1
ATOM 1238 O O . ARG A 1 171 ? 37.493 11.147 -53.022 1.00 98.00 171 ARG A O 1
ATOM 1245 N N . GLN A 1 172 ? 35.808 9.728 -52.533 1.00 98.06 172 GLN A N 1
ATOM 1246 C CA . GLN A 1 172 ? 35.995 8.867 -53.696 1.00 98.06 172 GLN A CA 1
ATOM 1247 C C . GLN A 1 172 ? 35.613 9.607 -54.983 1.00 98.06 172 GLN A C 1
ATOM 1249 O O . GLN A 1 172 ? 36.436 9.659 -55.892 1.00 98.06 172 GLN A O 1
ATOM 1254 N N . ASP A 1 173 ? 34.462 10.279 -55.012 1.00 97.69 173 ASP A N 1
ATOM 1255 C CA . ASP A 1 173 ? 34.028 11.079 -56.162 1.00 97.69 173 ASP A CA 1
ATOM 1256 C C . ASP A 1 173 ? 35.080 12.139 -56.524 1.00 97.69 173 ASP A C 1
ATOM 1258 O O . ASP A 1 173 ? 35.482 12.280 -57.676 1.00 97.69 173 ASP A O 1
ATOM 1262 N N . LEU A 1 174 ? 35.620 12.855 -55.531 1.00 97.88 174 LEU A N 1
ATOM 1263 C CA . LEU A 1 174 ? 36.696 13.825 -55.758 1.00 97.88 174 LEU A CA 1
ATOM 1264 C C . LEU A 1 174 ? 37.973 13.182 -56.319 1.00 97.88 174 LEU A C 1
ATOM 1266 O O . LEU A 1 174 ? 38.673 13.813 -57.117 1.00 97.88 174 LEU A O 1
ATOM 1270 N N . ALA A 1 175 ? 38.293 11.949 -55.920 1.00 97.00 175 ALA A N 1
ATOM 1271 C CA . ALA A 1 175 ? 39.420 11.209 -56.478 1.00 97.00 175 ALA A CA 1
ATOM 1272 C C . ALA A 1 175 ? 39.163 10.807 -57.940 1.00 97.00 175 ALA A C 1
ATOM 1274 O O . ALA A 1 175 ? 40.073 10.927 -58.763 1.00 97.00 175 ALA A O 1
ATOM 1275 N N . GLU A 1 176 ? 37.935 10.411 -58.279 1.00 97.62 176 GLU A N 1
ATOM 1276 C CA . GLU A 1 176 ? 37.507 10.108 -59.649 1.00 97.62 176 GLU A CA 1
ATOM 1277 C C . GLU A 1 176 ? 37.546 11.359 -60.538 1.00 97.62 176 GLU A C 1
ATOM 1279 O O . GLU A 1 176 ? 38.150 11.332 -61.613 1.00 97.62 176 GLU A O 1
ATOM 1284 N N . LEU A 1 177 ? 37.033 12.502 -60.061 1.00 97.69 177 LEU A N 1
ATOM 1285 C CA . LEU A 1 177 ? 37.157 13.784 -60.764 1.00 97.69 177 LEU A CA 1
ATOM 1286 C C . LEU A 1 177 ? 38.629 14.162 -60.990 1.00 97.69 177 LEU A C 1
ATOM 1288 O O . LEU A 1 177 ? 39.004 14.595 -62.082 1.00 97.69 177 LEU A O 1
ATOM 1292 N N . ALA A 1 178 ? 39.489 13.978 -59.986 1.00 96.94 178 ALA A N 1
ATOM 1293 C CA . ALA A 1 178 ? 40.922 14.225 -60.128 1.00 96.94 178 ALA A CA 1
ATOM 1294 C C . ALA A 1 178 ? 41.582 13.278 -61.147 1.00 96.94 178 ALA A C 1
ATOM 1296 O O . ALA A 1 178 ? 42.517 13.693 -61.831 1.00 96.94 178 ALA A O 1
ATOM 1297 N N . GLY A 1 179 ? 41.102 12.035 -61.259 1.00 97.56 179 GLY A N 1
ATOM 1298 C CA . GLY A 1 179 ? 41.456 11.095 -62.325 1.00 97.56 179 GLY A CA 1
ATOM 1299 C C . GLY A 1 179 ? 41.072 11.638 -63.699 1.00 97.56 179 GLY A C 1
ATOM 1300 O O . GLY A 1 179 ? 41.956 11.912 -64.503 1.00 97.56 179 GLY A O 1
ATOM 1301 N N . SER A 1 180 ? 39.791 11.956 -63.911 1.00 97.56 180 SER A N 1
ATOM 1302 C CA . SER A 1 180 ? 39.309 12.484 -65.199 1.00 97.56 180 SER A CA 1
ATOM 1303 C C . SER A 1 180 ? 40.030 13.762 -65.646 1.00 97.56 180 SER A C 1
ATOM 1305 O O . SER A 1 180 ? 40.247 13.986 -66.835 1.00 97.56 180 SER A O 1
ATOM 1307 N N . ARG A 1 181 ? 40.459 14.608 -64.698 1.00 97.44 181 ARG A N 1
ATOM 1308 C CA . ARG A 1 181 ? 41.233 15.815 -65.004 1.00 97.44 181 ARG A CA 1
ATOM 1309 C C . ARG A 1 181 ? 42.644 15.483 -65.494 1.00 97.44 181 ARG A C 1
ATOM 1311 O O . ARG A 1 181 ? 43.164 16.222 -66.327 1.00 97.44 181 ARG A O 1
ATOM 1318 N N . ARG A 1 182 ? 43.269 14.419 -64.974 1.00 97.31 182 ARG A N 1
ATOM 1319 C CA . ARG A 1 182 ? 44.562 13.934 -65.480 1.00 97.31 182 ARG A CA 1
ATOM 1320 C C . ARG A 1 182 ? 44.409 13.376 -66.887 1.00 97.31 182 ARG A C 1
ATOM 1322 O O . ARG A 1 182 ? 45.181 13.780 -67.746 1.00 97.31 182 ARG A O 1
ATOM 1329 N N . ASP A 1 183 ? 43.378 12.574 -67.135 1.00 96.75 183 ASP A N 1
ATOM 1330 C CA . ASP A 1 183 ? 43.112 12.013 -68.465 1.00 96.75 183 ASP A CA 1
ATOM 1331 C C . ASP A 1 183 ? 42.905 13.129 -69.501 1.00 96.75 183 ASP A C 1
ATOM 1333 O O . ASP A 1 183 ? 43.479 13.104 -70.585 1.00 96.75 183 ASP A O 1
ATOM 1337 N N . LEU A 1 184 ? 42.149 14.181 -69.157 1.00 96.81 184 LEU A N 1
ATOM 1338 C CA . LEU A 1 184 ? 41.991 15.356 -70.023 1.00 96.81 184 LEU A CA 1
ATOM 1339 C C . LEU A 1 184 ? 43.313 16.091 -70.292 1.00 96.81 184 LEU A C 1
ATOM 1341 O O . LEU A 1 184 ? 43.507 16.603 -71.395 1.00 96.81 184 LEU A O 1
ATOM 1345 N N . ALA A 1 185 ? 44.213 16.160 -69.308 1.00 95.38 185 ALA A N 1
ATOM 1346 C CA . ALA A 1 185 ? 45.540 16.741 -69.498 1.00 95.38 185 ALA A CA 1
ATOM 1347 C C . ALA A 1 185 ? 46.415 15.865 -70.413 1.00 95.38 185 ALA A C 1
ATOM 1349 O O . ALA A 1 185 ? 47.128 16.398 -71.258 1.00 95.38 185 ALA A O 1
ATOM 1350 N N . GLU A 1 186 ? 46.312 14.540 -70.305 1.00 96.31 186 GLU A N 1
ATOM 1351 C CA . GLU A 1 186 ? 46.973 13.597 -71.212 1.00 96.31 186 GLU A CA 1
ATOM 1352 C C . GLU A 1 186 ? 46.442 13.732 -72.646 1.00 96.31 186 GLU A C 1
ATOM 1354 O O . GLU A 1 186 ? 47.226 13.859 -73.583 1.00 96.31 186 GLU A O 1
ATOM 1359 N N . PHE A 1 187 ? 45.120 13.825 -72.836 1.00 95.81 187 PHE A N 1
ATOM 1360 C CA . PHE A 1 187 ? 44.528 14.106 -74.148 1.00 95.81 187 PHE A CA 1
ATOM 1361 C C . PHE A 1 187 ? 44.990 15.444 -74.736 1.00 95.81 187 PHE A C 1
ATOM 1363 O O . PHE A 1 187 ? 45.144 15.551 -75.955 1.00 95.81 187 PHE A O 1
ATOM 1370 N N . ALA A 1 188 ? 45.193 16.472 -73.906 1.00 95.12 188 ALA A N 1
ATOM 1371 C CA . ALA A 1 188 ? 45.759 17.739 -74.359 1.00 95.12 188 ALA A CA 1
ATOM 1372 C C . ALA A 1 188 ? 47.206 17.559 -74.848 1.00 95.12 188 ALA A C 1
ATOM 1374 O O . ALA A 1 188 ? 47.514 18.015 -75.947 1.00 95.12 188 ALA A O 1
ATOM 1375 N N . GLY A 1 189 ? 48.035 16.813 -74.108 1.00 95.50 189 GLY A N 1
ATOM 1376 C CA . GLY A 1 189 ? 49.396 16.454 -74.526 1.00 95.50 189 GLY A CA 1
ATOM 1377 C C . GLY A 1 189 ? 49.425 15.669 -75.841 1.00 95.50 189 GLY A C 1
ATOM 1378 O O . GLY A 1 189 ? 50.082 16.080 -76.786 1.00 95.50 189 GLY A O 1
ATOM 1379 N N . LEU A 1 190 ? 48.597 14.628 -75.985 1.00 96.31 190 LEU A N 1
ATOM 1380 C CA . LEU A 1 190 ? 48.493 13.861 -77.237 1.00 96.31 190 LEU A CA 1
ATOM 1381 C C . LEU A 1 190 ? 48.067 14.723 -78.437 1.00 96.31 190 LEU A C 1
ATOM 1383 O O . LEU A 1 190 ? 48.442 14.457 -79.580 1.00 96.31 190 LEU A O 1
ATOM 1387 N N . ARG A 1 191 ? 47.245 15.755 -78.210 1.00 96.12 191 ARG A N 1
ATOM 1388 C CA . ARG A 1 191 ? 46.880 16.712 -79.262 1.00 96.12 191 ARG A CA 1
ATOM 1389 C C . ARG A 1 191 ? 48.041 17.620 -79.645 1.00 96.12 191 ARG A C 1
ATOM 1391 O O . ARG A 1 191 ? 48.126 17.974 -80.822 1.00 96.12 191 ARG A O 1
ATOM 1398 N N . GLU A 1 192 ? 48.873 18.013 -78.686 1.00 95.88 192 GLU A N 1
ATOM 1399 C CA . GLU A 1 192 ? 50.117 18.743 -78.938 1.00 95.88 192 GLU A CA 1
ATOM 1400 C C . GLU A 1 192 ? 51.086 17.867 -79.742 1.00 95.88 192 GLU A C 1
ATOM 1402 O O . GLU A 1 192 ? 51.501 18.288 -80.820 1.00 95.88 192 GLU A O 1
ATOM 1407 N 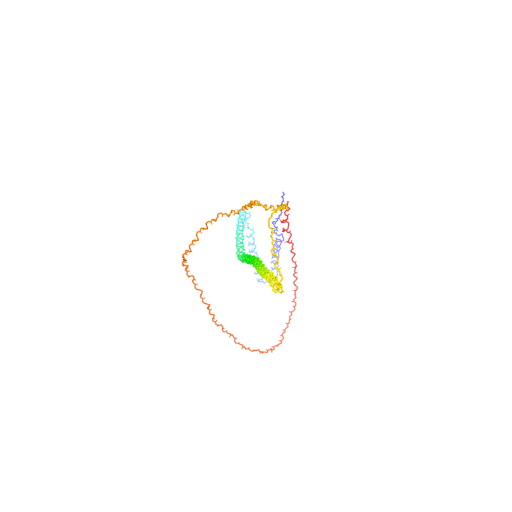N . ASP A 1 193 ? 51.300 16.614 -79.332 1.00 95.19 193 ASP A N 1
ATOM 1408 C CA . ASP A 1 193 ? 52.132 15.638 -80.053 1.00 95.19 193 ASP A CA 1
ATOM 1409 C C . ASP A 1 193 ? 51.636 15.416 -81.492 1.00 95.19 193 ASP A C 1
ATOM 1411 O O . ASP A 1 193 ? 52.408 15.384 -82.450 1.00 95.19 193 ASP A O 1
ATOM 1415 N N . LEU A 1 194 ? 50.318 15.300 -81.690 1.00 95.50 194 LEU A N 1
ATOM 1416 C CA . LEU A 1 194 ? 49.732 15.172 -83.026 1.00 95.50 194 LEU A CA 1
ATOM 1417 C C . LEU A 1 194 ? 49.924 16.445 -83.864 1.00 95.50 194 LEU A C 1
ATOM 1419 O O . LEU A 1 194 ? 50.083 16.363 -85.085 1.00 95.50 194 LEU A O 1
ATOM 1423 N N . ALA A 1 195 ? 49.861 17.626 -83.243 1.00 93.56 195 ALA A N 1
ATOM 1424 C CA . ALA A 1 195 ? 50.123 18.889 -83.924 1.00 93.56 195 ALA A CA 1
ATOM 1425 C C . ALA A 1 195 ? 51.597 18.998 -84.338 1.00 93.56 195 ALA A C 1
ATOM 1427 O O . ALA A 1 195 ? 51.872 19.434 -85.458 1.00 93.56 195 ALA A O 1
ATOM 1428 N N . GLU A 1 196 ? 52.515 18.542 -83.487 1.00 95.00 196 GLU A N 1
ATOM 1429 C CA . GLU A 1 196 ? 53.942 18.433 -83.785 1.00 95.00 196 GLU A CA 1
ATOM 1430 C C . GLU A 1 196 ? 54.198 17.448 -84.930 1.00 95.00 196 GLU A C 1
ATOM 1432 O O . GLU A 1 196 ? 54.777 17.833 -85.946 1.00 95.00 196 GLU A O 1
ATOM 1437 N N . LEU A 1 197 ? 53.648 16.233 -84.857 1.00 94.31 197 LEU A N 1
ATOM 1438 C CA . LEU A 1 197 ? 53.760 15.241 -85.926 1.00 94.31 197 LEU A CA 1
ATOM 1439 C C . LEU A 1 197 ? 53.175 15.757 -87.248 1.00 94.31 197 LEU A C 1
ATOM 1441 O O . LEU A 1 197 ? 53.746 15.540 -88.314 1.00 94.31 197 LEU A O 1
ATOM 1445 N N . ARG A 1 198 ? 52.040 16.470 -87.211 1.00 93.69 198 ARG A N 1
ATOM 1446 C CA . ARG A 1 198 ? 51.468 17.111 -88.407 1.00 93.69 198 ARG A CA 1
ATOM 1447 C C . ARG A 1 198 ? 52.417 18.167 -88.973 1.00 93.69 198 ARG A C 1
ATOM 1449 O O . ARG A 1 198 ? 52.542 18.257 -90.194 1.00 93.69 198 ARG A O 1
ATOM 1456 N N . ALA A 1 199 ? 53.066 18.958 -88.121 1.00 91.44 199 ALA A N 1
ATOM 1457 C CA . ALA A 1 199 ? 54.070 19.923 -88.553 1.00 91.44 199 ALA A CA 1
ATOM 1458 C C . ALA A 1 199 ? 55.286 19.220 -89.179 1.00 91.44 199 ALA A C 1
ATOM 1460 O O . ALA A 1 199 ? 55.742 19.649 -90.237 1.00 91.44 199 ALA A O 1
ATOM 1461 N N . ASP A 1 200 ? 55.758 18.114 -88.600 1.00 92.19 200 ASP A N 1
ATOM 1462 C CA . ASP A 1 200 ? 56.838 17.289 -89.153 1.00 92.19 200 ASP A CA 1
ATOM 1463 C C . ASP A 1 200 ? 56.484 16.662 -90.496 1.00 92.19 200 ASP A C 1
ATOM 1465 O O . ASP A 1 200 ? 57.254 16.761 -91.447 1.00 92.19 200 ASP A O 1
ATOM 1469 N N . VAL A 1 201 ? 55.297 16.072 -90.627 1.00 88.69 201 VAL A N 1
ATOM 1470 C CA . VAL A 1 201 ? 54.814 15.548 -91.911 1.00 88.69 201 VAL A CA 1
ATOM 1471 C C . VAL A 1 201 ? 54.680 16.673 -92.936 1.00 88.69 201 VAL A C 1
ATOM 1473 O O . VAL A 1 201 ? 55.013 16.468 -94.101 1.00 88.69 201 VAL A O 1
ATOM 1476 N N . GLY A 1 202 ? 54.250 17.869 -92.521 1.00 85.56 202 GLY A N 1
ATOM 1477 C CA . GLY A 1 202 ? 54.251 19.066 -93.362 1.00 85.56 202 GLY A CA 1
ATOM 1478 C C . GLY A 1 202 ? 55.656 19.444 -93.841 1.00 85.56 202 GLY A C 1
ATOM 1479 O O . GLY A 1 202 ? 55.846 19.675 -95.033 1.00 85.56 202 GLY A O 1
ATOM 1480 N N . ARG A 1 203 ? 56.651 19.427 -92.943 1.00 78.12 203 ARG A N 1
ATOM 1481 C CA . ARG A 1 203 ? 58.071 19.640 -93.273 1.00 78.12 203 ARG A CA 1
ATOM 1482 C C . ARG A 1 203 ? 58.607 18.581 -94.239 1.00 78.12 203 ARG A C 1
ATOM 1484 O O . ARG A 1 203 ? 59.303 18.928 -95.181 1.00 78.12 203 ARG A O 1
ATOM 1491 N N . LEU A 1 204 ? 58.270 17.308 -94.035 1.00 80.12 204 LEU A N 1
ATOM 1492 C CA . LEU A 1 204 ? 58.719 16.193 -94.878 1.00 80.12 204 LEU A CA 1
ATOM 1493 C C . LEU A 1 204 ? 58.016 16.158 -96.244 1.00 80.12 204 LEU A C 1
ATOM 1495 O O . LEU A 1 204 ? 58.628 15.791 -97.243 1.00 80.12 204 LEU A O 1
ATOM 1499 N N . SER A 1 205 ? 56.740 16.551 -96.299 1.00 71.81 205 SER A N 1
ATOM 1500 C CA . SER A 1 205 ? 55.972 16.673 -97.54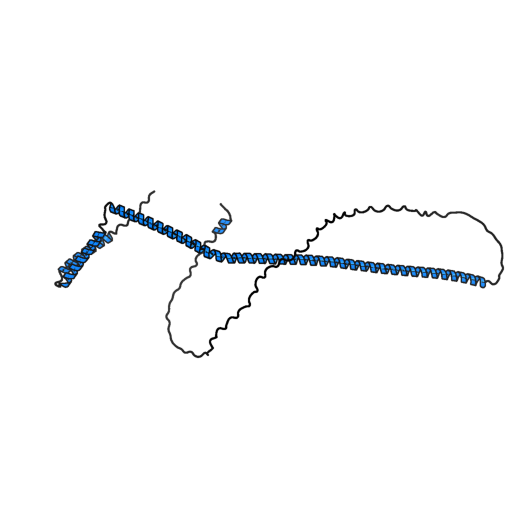8 1.00 71.81 205 SER A CA 1
ATOM 1501 C C . SER A 1 205 ? 56.408 17.892 -98.364 1.00 71.81 205 SER A C 1
ATOM 1503 O O . SER A 1 205 ? 56.284 17.899 -99.587 1.00 71.81 205 SER A O 1
ATOM 1505 N N . ALA A 1 206 ? 56.972 18.903 -97.705 1.00 58.56 206 ALA A N 1
ATOM 1506 C CA . ALA A 1 206 ? 57.694 19.993 -98.339 1.00 58.56 206 ALA A CA 1
ATOM 1507 C C . ALA A 1 206 ? 59.138 19.563 -98.694 1.00 58.56 206 ALA A C 1
ATOM 1509 O O . ALA A 1 206 ? 60.109 20.014 -98.093 1.00 58.56 206 ALA A O 1
ATOM 1510 N N . GLY A 1 207 ? 59.302 18.685 -99.691 1.00 41.81 207 GLY A N 1
ATOM 1511 C CA . GLY A 1 207 ? 60.598 18.485 -100.367 1.00 41.81 207 GLY A CA 1
ATOM 1512 C C . GLY A 1 207 ? 61.065 19.769 -101.083 1.00 41.81 207 GLY A C 1
ATOM 1513 O O . GLY A 1 207 ? 60.233 20.608 -101.423 1.00 41.81 207 GLY A O 1
ATOM 1514 N N . PRO A 1 208 ? 62.378 19.970 -101.300 1.00 50.19 208 PRO A N 1
ATOM 1515 C CA . PRO A 1 208 ? 63.061 21.239 -101.060 1.00 50.19 208 PRO A CA 1
ATOM 1516 C C . PRO A 1 208 ? 62.673 22.325 -102.066 1.00 50.19 208 PRO A C 1
ATOM 1518 O O . PRO A 1 208 ? 63.195 22.383 -103.177 1.00 50.19 208 PRO A O 1
ATOM 1521 N N . ALA A 1 209 ? 61.815 23.246 -101.639 1.00 36.66 209 ALA A N 1
ATOM 1522 C CA . ALA A 1 209 ? 61.695 24.555 -102.252 1.00 36.66 209 ALA A CA 1
ATOM 1523 C C . ALA A 1 209 ? 62.318 25.581 -101.302 1.00 36.66 209 ALA A C 1
ATOM 1525 O O . ALA A 1 209 ? 61.710 25.980 -100.317 1.00 36.66 209 ALA A O 1
ATOM 1526 N N . VAL A 1 210 ? 63.555 25.947 -101.639 1.00 43.50 210 VAL A N 1
ATOM 1527 C CA . VAL A 1 210 ? 64.096 27.310 -101.577 1.00 43.50 210 VAL A CA 1
ATOM 1528 C C . VAL A 1 210 ? 63.957 28.035 -100.231 1.00 43.50 210 VAL A C 1
ATOM 1530 O O . VAL A 1 210 ? 62.933 28.615 -99.884 1.00 43.50 210 VAL A O 1
ATOM 1533 N N . GLU A 1 211 ? 65.095 28.074 -99.542 1.00 44.94 211 GLU A N 1
ATOM 1534 C CA . GLU A 1 211 ? 65.482 29.119 -98.597 1.00 44.94 211 GLU A CA 1
ATOM 1535 C C . GLU A 1 211 ? 65.194 30.521 -99.176 1.00 44.94 211 GLU A C 1
ATOM 1537 O O . GLU A 1 211 ? 65.469 30.777 -100.352 1.00 44.94 211 GLU A O 1
ATOM 1542 N N . PRO A 1 212 ? 64.735 31.470 -98.348 1.00 46.97 212 PRO A N 1
ATOM 1543 C CA . PRO A 1 212 ? 65.682 32.548 -98.102 1.00 46.97 212 PRO A CA 1
ATOM 1544 C C . PRO A 1 212 ? 65.767 32.985 -96.634 1.00 46.97 212 PRO A C 1
ATOM 1546 O O . PRO A 1 212 ? 64.782 33.307 -95.971 1.00 46.97 212 PRO A O 1
ATOM 1549 N N . VAL A 1 213 ? 67.024 33.065 -96.199 1.00 37.44 213 VAL A N 1
ATOM 1550 C CA . VAL A 1 213 ? 67.635 34.067 -95.309 1.00 37.44 213 VAL A CA 1
ATOM 1551 C C . VAL A 1 213 ? 67.041 35.455 -95.619 1.00 37.44 213 VAL A C 1
ATOM 1553 O O . VAL A 1 213 ? 66.932 35.828 -96.783 1.00 37.44 213 VAL A O 1
ATOM 1556 N N . ALA A 1 214 ? 66.598 36.271 -94.658 1.00 42.34 214 ALA A N 1
ATOM 1557 C CA . ALA A 1 214 ? 67.431 37.143 -93.815 1.00 42.34 214 ALA A CA 1
ATOM 1558 C C . ALA A 1 214 ? 66.526 38.063 -92.925 1.00 42.34 214 ALA A C 1
ATOM 1560 O O . ALA A 1 214 ? 65.308 37.911 -92.961 1.00 42.34 214 ALA A O 1
ATOM 1561 N N . PRO A 1 215 ? 67.050 39.012 -92.114 1.00 47.12 215 PRO A N 1
ATOM 1562 C CA . PRO A 1 215 ? 66.839 39.051 -90.665 1.00 47.12 215 PRO A CA 1
ATOM 1563 C C . PRO A 1 215 ? 66.083 40.309 -90.179 1.00 47.12 215 PRO A C 1
ATOM 1565 O O . PRO A 1 215 ? 65.842 41.243 -90.940 1.00 47.12 215 PRO A O 1
ATOM 1568 N N . GLY A 1 216 ? 65.770 40.384 -88.878 1.00 32.41 216 GLY A N 1
ATOM 1569 C CA . GLY A 1 216 ? 65.350 41.650 -88.260 1.00 32.41 216 GLY A CA 1
ATOM 1570 C C . GLY A 1 216 ? 64.664 41.536 -86.897 1.00 32.41 216 GLY A C 1
ATOM 1571 O O . GLY A 1 216 ? 63.447 41.611 -86.802 1.00 32.41 216 GLY A O 1
ATOM 1572 N N . THR A 1 217 ? 65.445 41.424 -85.827 1.00 38.78 217 THR A N 1
ATOM 1573 C CA . THR A 1 217 ? 65.125 42.005 -84.499 1.00 38.78 217 THR A CA 1
ATOM 1574 C C . THR A 1 217 ? 65.699 43.441 -84.447 1.00 38.78 217 THR A C 1
ATOM 1576 O O . THR A 1 217 ? 66.634 43.661 -85.221 1.00 38.78 217 THR A O 1
ATOM 1579 N N . PRO A 1 218 ? 65.313 44.399 -83.556 1.00 46.69 218 PRO A N 1
ATOM 1580 C CA . PRO A 1 218 ? 64.517 44.268 -82.316 1.00 46.69 218 PRO A CA 1
ATOM 1581 C C . PRO A 1 218 ? 63.532 45.438 -81.947 1.00 46.69 218 PRO A C 1
ATOM 1583 O O . PRO A 1 218 ? 63.674 46.566 -82.406 1.00 46.69 218 PRO A O 1
ATOM 1586 N N . SER A 1 219 ? 62.666 45.177 -80.945 1.00 37.19 219 SER A N 1
ATOM 1587 C CA . SER A 1 219 ? 62.250 46.089 -79.836 1.00 37.19 219 SER A CA 1
ATOM 1588 C C . SER A 1 219 ? 61.292 47.293 -80.114 1.00 37.19 219 SER A C 1
ATOM 1590 O O . SER A 1 219 ? 60.949 47.563 -81.256 1.00 37.19 219 SER A O 1
ATOM 1592 N N . PRO A 1 220 ? 60.719 47.964 -79.079 1.00 48.22 220 PRO A N 1
ATOM 1593 C CA . PRO A 1 220 ? 59.439 47.574 -78.467 1.00 48.22 220 PRO A CA 1
ATOM 1594 C C . PRO A 1 220 ? 58.441 48.754 -78.353 1.00 48.22 220 PRO A C 1
ATOM 1596 O O . PRO A 1 220 ? 58.840 49.918 -78.315 1.00 48.22 220 PRO A O 1
ATOM 1599 N N . HIS A 1 221 ? 57.139 48.489 -78.198 1.00 41.88 221 HIS A N 1
ATOM 1600 C CA . HIS A 1 221 ? 56.173 49.519 -77.783 1.00 41.88 221 HIS A CA 1
ATOM 1601 C C . HIS A 1 221 ? 55.347 49.093 -76.559 1.00 41.88 221 HIS A C 1
ATOM 1603 O O . HIS A 1 221 ? 54.993 47.918 -76.452 1.00 41.88 221 HIS A O 1
ATOM 1609 N N . PRO A 1 222 ? 55.092 50.022 -75.612 1.00 46.59 222 PRO A N 1
ATOM 1610 C CA . PRO A 1 222 ? 54.559 49.708 -74.293 1.00 46.59 222 PRO A CA 1
ATOM 1611 C C . PRO A 1 222 ? 53.035 49.887 -74.189 1.00 46.59 222 PRO A C 1
ATOM 1613 O O . PRO A 1 222 ? 52.456 50.778 -74.805 1.00 46.59 222 PRO A O 1
ATOM 1616 N N . GLY A 1 223 ? 52.434 49.116 -73.275 1.00 33.88 223 GLY A N 1
ATOM 1617 C CA . GLY A 1 223 ? 51.218 49.484 -72.535 1.00 33.88 223 GLY A CA 1
ATOM 1618 C C . GLY A 1 223 ? 49.964 48.640 -72.821 1.00 33.88 223 GLY A C 1
ATOM 1619 O O . GLY A 1 223 ? 49.806 48.132 -73.926 1.00 33.88 223 GLY A O 1
ATOM 1620 N N . PRO A 1 224 ? 49.000 48.561 -71.884 1.00 51.44 224 PRO A N 1
ATOM 1621 C CA . PRO A 1 224 ? 49.119 48.523 -70.426 1.00 51.44 224 PRO A CA 1
ATOM 1622 C C . PRO A 1 224 ? 48.525 47.213 -69.860 1.00 51.44 224 PRO A C 1
ATOM 1624 O O . PRO A 1 224 ? 47.405 46.826 -70.188 1.00 51.44 224 PRO A O 1
ATOM 1627 N N . ALA A 1 225 ? 49.251 46.539 -68.965 1.00 37.00 225 ALA A N 1
ATOM 1628 C CA . ALA A 1 225 ? 48.678 45.488 -68.127 1.00 37.00 225 ALA A CA 1
ATOM 1629 C C . ALA A 1 225 ? 48.089 46.142 -66.875 1.00 37.00 225 ALA A C 1
ATOM 1631 O O . ALA A 1 225 ? 48.797 46.804 -66.117 1.00 37.00 225 ALA A O 1
ATOM 1632 N N . ALA A 1 226 ? 46.782 45.976 -66.698 1.00 39.44 226 ALA A N 1
ATOM 1633 C CA . ALA A 1 226 ? 46.081 46.353 -65.487 1.00 39.44 226 ALA A CA 1
ATOM 1634 C C . ALA A 1 226 ? 46.625 45.544 -64.301 1.00 39.44 226 ALA A C 1
ATOM 1636 O O . ALA A 1 226 ? 46.618 44.312 -64.309 1.00 39.44 226 ALA A O 1
ATOM 1637 N N . GLU A 1 227 ? 47.079 46.263 -63.279 1.00 39.84 227 GLU A N 1
ATOM 1638 C CA . GLU A 1 227 ? 47.308 45.739 -61.943 1.00 39.84 227 GLU A CA 1
ATOM 1639 C C . GLU A 1 227 ? 46.006 45.127 -61.409 1.00 39.84 227 GLU A C 1
ATOM 1641 O O . GLU A 1 227 ? 45.038 45.832 -61.128 1.00 39.84 227 GLU A O 1
ATOM 1646 N N . VAL A 1 228 ? 45.985 43.809 -61.210 1.00 42.53 228 VAL A N 1
ATOM 1647 C CA . VAL A 1 228 ? 45.115 43.214 -60.194 1.00 42.53 228 VAL A CA 1
ATOM 1648 C C . VAL A 1 228 ? 45.997 42.956 -58.989 1.00 42.53 228 VAL A C 1
ATOM 1650 O O . VAL A 1 228 ? 46.721 41.965 -58.902 1.00 42.53 228 VAL A O 1
ATOM 1653 N N . ALA A 1 229 ? 45.953 43.922 -58.079 1.00 42.28 229 ALA A N 1
ATOM 1654 C CA . ALA A 1 229 ? 46.522 43.840 -56.755 1.00 42.28 229 ALA A CA 1
ATOM 1655 C C . ALA A 1 229 ? 46.033 42.563 -56.056 1.00 42.28 229 ALA A C 1
ATOM 1657 O O . ALA A 1 229 ? 44.860 42.428 -55.699 1.00 42.28 229 ALA A O 1
ATOM 1658 N N . VAL A 1 230 ? 46.960 41.638 -55.807 1.00 47.62 230 VAL A N 1
ATOM 1659 C CA . VAL A 1 230 ? 46.822 40.653 -54.736 1.00 47.62 230 VAL A CA 1
ATOM 1660 C C . VAL A 1 230 ? 46.901 41.439 -53.433 1.00 47.62 230 VAL A C 1
ATOM 1662 O O . VAL A 1 230 ? 47.972 41.691 -52.884 1.00 47.62 230 VAL A O 1
ATOM 1665 N N . GLY A 1 231 ? 45.740 41.891 -52.967 1.00 39.25 231 GLY A N 1
ATOM 1666 C CA . GLY A 1 231 ? 45.573 42.405 -51.622 1.00 39.25 231 GLY A CA 1
ATOM 1667 C C . GLY A 1 231 ? 45.879 41.287 -50.635 1.00 39.25 231 GLY A C 1
ATOM 1668 O O . GLY A 1 231 ? 45.045 40.417 -50.389 1.00 39.25 231 GLY A O 1
ATOM 1669 N N . ALA A 1 232 ? 47.079 41.321 -50.060 1.00 54.38 232 ALA A N 1
ATOM 1670 C CA . ALA A 1 232 ? 47.378 40.642 -48.814 1.00 54.38 232 ALA A CA 1
ATOM 1671 C C . ALA A 1 232 ? 46.417 41.184 -47.745 1.00 54.38 232 ALA A C 1
ATOM 1673 O O . ALA A 1 232 ? 46.614 42.259 -47.178 1.00 54.38 232 ALA A O 1
ATOM 1674 N N . ARG A 1 233 ? 45.318 40.461 -47.516 1.00 50.91 233 ARG A N 1
ATOM 1675 C CA . ARG A 1 233 ? 44.388 40.739 -46.424 1.00 50.91 233 ARG A CA 1
ATOM 1676 C C . ARG A 1 233 ? 45.090 40.361 -45.112 1.00 50.91 233 ARG A C 1
ATOM 1678 O O . ARG A 1 233 ? 45.601 39.244 -45.021 1.00 50.91 233 ARG A O 1
ATOM 1685 N N . PRO A 1 234 ? 45.138 41.249 -44.105 1.00 66.00 234 PRO A N 1
ATOM 1686 C CA . PRO A 1 234 ? 45.751 40.929 -42.821 1.00 66.00 234 PRO A CA 1
ATOM 1687 C C . PRO A 1 234 ? 45.033 39.738 -42.162 1.00 66.00 234 PRO A C 1
ATOM 1689 O O . PRO A 1 234 ? 43.824 39.568 -42.370 1.00 66.00 234 PRO A O 1
ATOM 1692 N N . PRO A 1 235 ? 45.739 38.911 -41.367 1.00 60.69 235 PRO A N 1
ATOM 1693 C CA . PRO A 1 235 ? 45.108 37.824 -40.633 1.00 60.69 235 PRO A CA 1
ATOM 1694 C C . PRO A 1 235 ? 44.044 38.397 -39.691 1.00 60.69 235 PRO A C 1
ATOM 1696 O O . PRO A 1 235 ? 44.306 39.318 -38.916 1.00 60.69 235 PRO A O 1
ATOM 1699 N N . ALA A 1 236 ? 42.827 37.863 -39.783 1.00 62.81 236 ALA A N 1
ATOM 1700 C CA . ALA A 1 236 ? 41.750 38.193 -38.863 1.00 62.81 236 ALA A CA 1
ATOM 1701 C C . ALA A 1 236 ? 42.169 37.854 -37.415 1.00 62.81 236 ALA A C 1
ATOM 1703 O O . ALA A 1 236 ? 42.818 36.825 -37.198 1.00 62.81 236 ALA A O 1
ATOM 1704 N N . PRO A 1 237 ? 41.809 38.683 -36.417 1.00 71.38 237 PRO A N 1
ATOM 1705 C CA . PRO A 1 237 ? 42.080 38.374 -35.019 1.00 71.38 237 PRO A CA 1
ATOM 1706 C C . PRO A 1 237 ? 41.340 37.091 -34.596 1.00 71.38 237 PRO A C 1
ATOM 1708 O O . PRO A 1 237 ? 40.231 36.837 -35.078 1.00 71.38 237 PRO A O 1
ATOM 1711 N N . PRO A 1 238 ? 41.923 36.270 -33.703 1.00 72.25 238 PRO A N 1
ATOM 1712 C CA . PRO A 1 238 ? 41.282 35.046 -33.236 1.00 72.25 238 PRO A CA 1
ATOM 1713 C C . PRO A 1 238 ? 39.962 35.362 -32.510 1.00 72.25 238 PRO A C 1
ATOM 1715 O O . PRO A 1 238 ? 39.862 36.400 -31.849 1.00 72.25 238 PRO A O 1
ATOM 1718 N N . PRO A 1 239 ? 38.947 34.479 -32.592 1.00 72.62 239 PRO A N 1
ATOM 1719 C CA . PRO A 1 239 ? 37.682 34.689 -31.899 1.00 72.62 239 PRO A CA 1
ATOM 1720 C C . PRO A 1 239 ? 37.897 34.750 -30.376 1.00 72.62 239 PRO A C 1
ATOM 1722 O O . PRO A 1 239 ? 38.800 34.083 -29.854 1.00 72.62 239 PRO A O 1
ATOM 1725 N N . PRO A 1 240 ? 37.069 35.512 -29.636 1.00 60.91 240 PRO A N 1
ATOM 1726 C CA . PRO A 1 240 ? 37.163 35.565 -28.186 1.00 60.91 240 PRO A CA 1
ATOM 1727 C C . PRO A 1 240 ? 36.966 34.163 -27.606 1.00 60.91 240 PRO A C 1
ATOM 1729 O O . PRO A 1 240 ? 35.983 33.474 -27.892 1.00 60.91 240 PRO A O 1
ATOM 1732 N N . ARG A 1 241 ? 37.933 33.738 -26.785 1.00 55.53 241 ARG A N 1
ATOM 1733 C CA . ARG A 1 241 ? 37.858 32.507 -25.997 1.00 55.53 241 ARG A CA 1
ATOM 1734 C C . ARG A 1 241 ? 36.568 32.544 -25.180 1.00 55.53 241 ARG A C 1
ATOM 1736 O O . ARG A 1 241 ? 36.415 33.400 -24.311 1.00 55.53 241 ARG A O 1
ATOM 1743 N N . ARG A 1 242 ? 35.649 31.614 -25.455 1.00 59.69 242 ARG A N 1
ATOM 1744 C CA . ARG A 1 242 ? 34.527 31.347 -24.550 1.00 59.69 242 ARG A CA 1
ATOM 1745 C C . ARG A 1 242 ? 35.100 31.034 -23.160 1.00 59.69 242 ARG A C 1
ATOM 1747 O O . ARG A 1 242 ? 36.079 30.284 -23.089 1.00 59.69 242 ARG A O 1
ATOM 1754 N N . PRO A 1 243 ? 34.532 31.583 -22.075 1.00 55.34 243 PRO A N 1
ATOM 1755 C CA . PRO A 1 243 ? 34.943 31.210 -20.733 1.00 55.34 243 PRO A CA 1
ATOM 1756 C C . PRO A 1 243 ? 34.693 29.710 -20.546 1.00 55.34 243 PRO A C 1
ATOM 1758 O O . PRO A 1 243 ? 33.567 29.231 -20.677 1.00 55.34 243 PRO A O 1
ATOM 1761 N N . GLN A 1 244 ? 35.775 28.970 -20.310 1.00 58.97 244 GLN A N 1
ATOM 1762 C CA . GLN A 1 244 ? 35.725 27.582 -19.863 1.00 58.97 244 GLN A CA 1
ATOM 1763 C C . GLN A 1 244 ? 34.914 27.536 -18.558 1.00 58.97 244 GLN A C 1
ATOM 1765 O O . GLN A 1 244 ? 35.178 28.357 -17.672 1.00 58.97 244 GLN A O 1
ATOM 1770 N N . PRO A 1 245 ? 33.953 26.610 -18.402 1.00 61.16 245 PRO A N 1
ATOM 1771 C CA . PRO A 1 245 ? 33.344 26.356 -17.108 1.00 61.16 245 PRO A CA 1
ATOM 1772 C C . PRO A 1 245 ? 34.454 25.949 -16.139 1.00 61.16 245 PRO A C 1
ATOM 1774 O O . PRO A 1 245 ? 35.141 24.950 -16.353 1.00 61.16 245 PRO A O 1
ATOM 1777 N N . VAL A 1 246 ? 34.664 26.746 -15.094 1.00 59.41 246 VAL A N 1
ATOM 1778 C CA . VAL A 1 246 ? 35.513 26.358 -13.970 1.00 59.41 246 VAL A CA 1
ATOM 1779 C C . VAL A 1 246 ? 34.858 25.131 -13.344 1.00 59.41 246 VAL A C 1
ATOM 1781 O O . VAL A 1 246 ? 33.797 25.232 -12.729 1.00 59.41 246 VAL A O 1
ATOM 1784 N N . LEU A 1 247 ? 35.460 23.961 -13.555 1.00 67.06 247 LEU A N 1
ATOM 1785 C CA . LEU A 1 247 ? 35.118 22.765 -12.797 1.00 67.06 247 LEU A CA 1
ATOM 1786 C C . LEU A 1 247 ? 35.390 23.068 -11.315 1.00 67.06 247 LEU A C 1
ATOM 1788 O O . LEU A 1 247 ? 36.488 23.538 -10.996 1.00 67.06 247 LEU A O 1
ATOM 1792 N N . PRO A 1 248 ? 34.424 22.839 -10.408 1.00 68.81 248 PRO A N 1
ATOM 1793 C CA . PRO A 1 248 ? 34.677 22.979 -8.983 1.00 68.81 248 PRO A CA 1
ATOM 1794 C C . PRO A 1 248 ? 35.779 21.997 -8.552 1.00 68.81 248 PRO A C 1
ATOM 1796 O O . PRO A 1 248 ? 35.981 20.970 -9.212 1.00 68.81 248 PRO A O 1
ATOM 1799 N N . PRO A 1 249 ? 36.506 22.287 -7.458 1.00 58.41 249 PRO A N 1
ATOM 1800 C CA . PRO A 1 249 ? 37.545 21.399 -6.964 1.00 58.41 249 PRO A CA 1
ATOM 1801 C C . PRO A 1 249 ? 36.927 20.030 -6.689 1.00 58.41 249 PRO A C 1
ATOM 1803 O O . PRO A 1 249 ? 35.916 19.929 -5.995 1.00 58.41 249 PRO A O 1
ATOM 1806 N N . VAL A 1 250 ? 37.530 18.979 -7.242 1.00 62.12 250 VAL A N 1
ATOM 1807 C CA . VAL A 1 250 ? 37.213 17.603 -6.860 1.00 62.12 250 VAL A CA 1
ATOM 1808 C C . VAL A 1 250 ? 37.547 17.474 -5.379 1.00 62.12 250 VAL A C 1
ATOM 1810 O O . VAL A 1 250 ? 38.716 17.379 -5.005 1.00 62.12 250 VAL A O 1
ATOM 1813 N N . GLU A 1 251 ? 36.522 17.507 -4.528 1.00 55.50 251 GLU A N 1
ATOM 1814 C CA . GLU A 1 251 ? 36.656 17.103 -3.137 1.00 55.50 251 GLU A CA 1
ATOM 1815 C C . GLU A 1 251 ? 37.166 15.664 -3.119 1.00 55.50 251 GLU A C 1
ATOM 1817 O O . GLU A 1 251 ? 36.529 14.729 -3.617 1.00 55.50 251 GLU A O 1
ATOM 1822 N N . ALA A 1 252 ? 38.369 15.505 -2.572 1.00 52.72 252 ALA A N 1
ATOM 1823 C CA . ALA A 1 252 ? 38.987 14.220 -2.338 1.00 52.72 252 ALA A CA 1
ATOM 1824 C C . ALA A 1 252 ? 38.052 13.376 -1.467 1.00 52.72 252 ALA A C 1
ATOM 1826 O O . ALA A 1 252 ? 37.891 13.599 -0.267 1.00 52.72 252 ALA A O 1
ATOM 1827 N N . ARG A 1 253 ? 37.424 12.387 -2.100 1.00 60.59 253 ARG A N 1
ATOM 1828 C CA . ARG A 1 253 ? 36.628 11.364 -1.431 1.00 60.59 253 ARG A CA 1
ATOM 1829 C C . ARG A 1 253 ? 37.517 10.675 -0.384 1.00 60.59 253 ARG A C 1
ATOM 1831 O O . ARG A 1 253 ? 38.579 10.173 -0.761 1.00 60.59 253 ARG A O 1
ATOM 1838 N N . PRO A 1 254 ? 37.127 10.615 0.902 1.00 60.16 254 PRO A N 1
ATOM 1839 C CA . PRO A 1 254 ? 37.950 9.961 1.910 1.00 60.16 254 PRO A CA 1
ATOM 1840 C C . PRO A 1 254 ? 38.105 8.467 1.576 1.00 60.16 254 PRO A C 1
ATOM 1842 O O . PRO A 1 254 ? 37.170 7.855 1.038 1.00 60.16 254 PRO A O 1
ATOM 1845 N N . PRO A 1 255 ? 39.269 7.859 1.871 1.00 59.19 255 PRO A N 1
ATOM 1846 C CA . PRO A 1 255 ? 39.510 6.457 1.566 1.00 59.19 255 PRO A CA 1
ATOM 1847 C C . PRO A 1 255 ? 38.506 5.577 2.315 1.00 59.19 255 PRO A C 1
ATOM 1849 O O . PRO A 1 255 ? 38.303 5.707 3.525 1.00 59.19 255 PRO A O 1
ATOM 1852 N N . ARG A 1 256 ? 37.863 4.668 1.576 1.00 56.12 256 ARG A N 1
ATOM 1853 C CA . ARG A 1 256 ? 36.990 3.634 2.139 1.00 56.12 256 ARG A CA 1
ATOM 1854 C C . ARG A 1 256 ? 37.793 2.809 3.148 1.00 56.12 256 ARG A C 1
ATOM 1856 O O . ARG A 1 256 ? 38.795 2.199 2.783 1.00 56.12 256 ARG A O 1
ATOM 1863 N N . ARG A 1 257 ? 37.336 2.783 4.405 1.00 62.03 257 ARG A N 1
ATOM 1864 C CA . ARG A 1 257 ? 37.838 1.855 5.427 1.00 62.03 257 ARG A CA 1
ATOM 1865 C C . ARG A 1 257 ? 37.714 0.411 4.913 1.00 62.03 257 ARG A C 1
ATOM 1867 O O . ARG A 1 257 ? 36.650 0.069 4.391 1.00 62.03 257 ARG A O 1
ATOM 1874 N N . PRO A 1 258 ? 38.744 -0.437 5.074 1.00 66.38 258 PRO A N 1
ATOM 1875 C CA . PRO A 1 258 ? 38.606 -1.864 4.823 1.00 66.38 258 PRO A CA 1
ATOM 1876 C C . PRO A 1 258 ? 37.591 -2.474 5.809 1.00 66.38 258 PRO A C 1
ATOM 1878 O O . PRO A 1 258 ? 37.470 -1.985 6.938 1.00 66.38 258 PRO A O 1
ATOM 1881 N N . PRO A 1 259 ? 36.840 -3.511 5.402 1.00 59.44 259 PRO A N 1
ATOM 1882 C CA . PRO A 1 259 ? 35.879 -4.163 6.280 1.00 59.44 259 PRO A CA 1
ATOM 1883 C C . PRO A 1 259 ? 36.609 -4.832 7.452 1.00 59.44 259 PRO A C 1
ATOM 1885 O O . PRO A 1 259 ? 37.593 -5.545 7.262 1.00 59.44 259 PRO A O 1
ATOM 1888 N N . LEU A 1 260 ? 36.125 -4.578 8.670 1.00 68.00 260 LEU A N 1
ATOM 1889 C CA . LEU A 1 260 ? 36.572 -5.270 9.879 1.00 68.00 260 LEU A CA 1
ATOM 1890 C C . LEU A 1 260 ? 36.240 -6.773 9.779 1.00 68.00 260 LEU A C 1
ATOM 1892 O O . LEU A 1 260 ? 35.214 -7.126 9.190 1.00 68.00 260 LEU A O 1
ATOM 1896 N N . PRO A 1 261 ? 37.070 -7.661 10.356 1.00 60.03 261 PRO A N 1
ATOM 1897 C CA . PRO A 1 261 ? 36.814 -9.096 10.354 1.00 60.03 261 PRO A CA 1
ATOM 1898 C C . PRO A 1 261 ? 35.519 -9.417 11.109 1.00 60.03 261 PRO A C 1
ATOM 1900 O O . PRO A 1 261 ? 35.258 -8.886 12.189 1.00 60.03 261 PRO A O 1
ATOM 1903 N N . ALA A 1 262 ? 34.706 -10.289 10.512 1.00 56.47 262 ALA A N 1
ATOM 1904 C CA . ALA A 1 262 ? 33.442 -10.744 11.068 1.00 56.47 262 ALA A CA 1
ATOM 1905 C C . ALA A 1 262 ? 33.654 -11.397 12.443 1.00 56.47 262 ALA A C 1
ATOM 1907 O O . ALA A 1 262 ? 34.399 -12.368 12.580 1.00 56.47 262 ALA A O 1
ATOM 1908 N N . VAL A 1 263 ? 32.969 -10.870 13.456 1.00 60.06 263 VAL A N 1
ATOM 1909 C CA . VAL A 1 263 ? 32.835 -11.520 14.761 1.00 60.06 263 VAL A CA 1
ATOM 1910 C C . VAL A 1 263 ? 31.932 -12.750 14.579 1.00 60.06 263 VAL A C 1
ATOM 1912 O O . VAL A 1 263 ? 30.857 -12.613 13.989 1.00 60.06 263 VAL A O 1
ATOM 1915 N N . PRO A 1 264 ? 32.320 -13.949 15.051 1.00 56.00 264 PRO A N 1
ATOM 1916 C CA . PRO A 1 264 ? 31.474 -15.128 14.943 1.00 56.00 264 PRO A CA 1
ATOM 1917 C C . PRO A 1 264 ? 30.270 -14.992 15.882 1.00 56.00 264 PRO A C 1
ATOM 1919 O O . PRO A 1 264 ? 30.413 -14.907 17.101 1.00 56.00 264 PRO A O 1
ATOM 1922 N N . VAL A 1 265 ? 29.073 -14.972 15.299 1.00 54.97 265 VAL A N 1
ATOM 1923 C CA . VAL A 1 265 ? 27.800 -15.059 16.025 1.00 54.97 265 VAL A CA 1
ATOM 1924 C C . VAL A 1 265 ? 27.626 -16.505 16.516 1.00 54.97 265 VAL A C 1
ATOM 1926 O O . VAL A 1 265 ? 27.836 -17.432 15.728 1.00 54.97 265 VAL A O 1
ATOM 1929 N N . PRO A 1 266 ? 27.255 -16.747 17.788 1.00 48.75 266 PRO A N 1
ATOM 1930 C CA . PRO A 1 266 ? 27.051 -18.098 18.293 1.00 48.75 266 PRO A CA 1
ATOM 1931 C C . PRO A 1 266 ? 25.842 -18.750 17.612 1.00 48.75 266 PRO A C 1
ATOM 1933 O O . PRO A 1 266 ? 24.765 -18.162 17.510 1.00 48.75 266 PRO A O 1
ATOM 1936 N N . ALA A 1 267 ? 26.040 -19.982 17.143 1.00 46.66 267 ALA A N 1
ATOM 1937 C CA . ALA A 1 267 ? 25.044 -20.780 16.445 1.00 46.66 267 ALA A CA 1
ATOM 1938 C C . ALA A 1 267 ? 23.800 -21.030 17.318 1.00 46.66 267 ALA A C 1
ATOM 1940 O O . ALA A 1 267 ? 23.801 -21.874 18.217 1.00 46.66 267 ALA A O 1
ATOM 1941 N N . ALA A 1 268 ? 22.713 -20.323 17.013 1.00 48.41 268 ALA A N 1
ATOM 1942 C CA . ALA A 1 268 ? 21.383 -20.656 17.495 1.00 48.41 268 ALA A CA 1
ATOM 1943 C C . ALA A 1 268 ? 20.878 -21.914 16.761 1.00 48.41 268 ALA A C 1
ATOM 1945 O O . ALA A 1 268 ? 20.508 -21.883 15.594 1.00 48.41 268 ALA A O 1
ATOM 1946 N N . GLN A 1 269 ? 20.989 -23.036 17.470 1.00 49.69 269 GLN A N 1
ATOM 1947 C CA . GLN A 1 269 ? 20.109 -24.209 17.516 1.00 49.69 269 GLN A CA 1
ATOM 1948 C C . GLN A 1 269 ? 19.263 -24.539 16.265 1.00 49.69 269 GLN A C 1
ATOM 1950 O O . GLN A 1 269 ? 18.293 -23.869 15.919 1.00 49.69 269 GLN A O 1
ATOM 1955 N N . ARG A 1 270 ? 19.607 -25.686 15.660 1.00 48.66 270 ARG A N 1
ATOM 1956 C CA . ARG A 1 270 ? 18.841 -26.429 14.645 1.00 48.66 270 ARG A CA 1
ATOM 1957 C C . ARG A 1 270 ? 17.370 -26.639 15.053 1.00 48.66 270 ARG A C 1
ATOM 1959 O O . ARG A 1 270 ? 17.135 -27.128 16.158 1.00 48.66 270 ARG A O 1
ATOM 1966 N N . PRO A 1 271 ? 16.399 -26.456 14.140 1.00 46.03 271 PRO A N 1
ATOM 1967 C CA . PRO A 1 271 ? 15.052 -26.980 14.328 1.00 46.03 271 PRO A CA 1
ATOM 1968 C C . PRO A 1 271 ? 15.059 -28.511 14.214 1.00 46.03 271 PRO A C 1
ATOM 1970 O O . PRO A 1 271 ? 15.528 -29.078 13.226 1.00 46.03 271 PRO A O 1
ATOM 1973 N N . LEU A 1 272 ? 14.551 -29.175 15.251 1.00 49.34 272 LEU A N 1
ATOM 1974 C CA . LEU A 1 272 ? 14.286 -30.611 15.277 1.00 49.34 272 LEU A CA 1
ATOM 1975 C C . LEU A 1 272 ? 13.167 -30.989 14.294 1.00 49.34 272 LEU A C 1
ATOM 1977 O O . LEU A 1 272 ? 12.177 -30.277 14.142 1.00 49.34 272 LEU A O 1
ATOM 1981 N N . ALA A 1 273 ? 13.345 -32.150 13.665 1.00 47.81 273 ALA A N 1
ATOM 1982 C CA . ALA A 1 273 ? 12.420 -32.795 12.742 1.00 47.81 273 ALA A CA 1
ATOM 1983 C C . ALA A 1 273 ? 11.002 -33.010 13.328 1.00 47.81 273 ALA A C 1
ATOM 1985 O O . ALA A 1 273 ? 10.852 -33.206 14.540 1.00 47.81 273 ALA A O 1
ATOM 1986 N N . PRO A 1 274 ? 9.958 -33.051 12.478 1.00 47.50 274 PRO A N 1
ATOM 1987 C CA . PRO A 1 274 ? 8.587 -33.300 12.909 1.00 47.50 274 PRO A CA 1
ATOM 1988 C C . PRO A 1 274 ? 8.411 -34.757 13.365 1.00 47.50 274 PRO A C 1
ATOM 1990 O O . PRO A 1 274 ? 8.660 -35.702 12.617 1.00 47.50 274 PRO A O 1
ATOM 1993 N N . ARG A 1 275 ? 7.965 -34.945 14.612 1.00 44.00 275 ARG A N 1
ATOM 1994 C CA . ARG A 1 275 ? 7.597 -36.260 15.153 1.00 44.00 275 ARG A CA 1
ATOM 1995 C C . ARG A 1 275 ? 6.297 -36.760 14.515 1.00 44.00 275 ARG A C 1
ATOM 1997 O O . ARG A 1 275 ? 5.258 -36.111 14.609 1.00 44.00 275 ARG A O 1
ATOM 2004 N N . LEU A 1 276 ? 6.380 -37.946 13.918 1.00 45.78 276 LEU A N 1
ATOM 2005 C CA . LEU A 1 276 ? 5.266 -38.776 13.462 1.00 45.78 276 LEU A CA 1
ATOM 2006 C C . LEU A 1 276 ? 4.319 -39.113 14.629 1.00 45.78 276 LEU A C 1
ATOM 2008 O O . LEU A 1 276 ? 4.754 -39.584 15.680 1.00 45.78 276 LEU A O 1
ATOM 2012 N N . ARG A 1 277 ? 3.017 -38.884 14.426 1.00 48.97 277 ARG A N 1
ATOM 2013 C CA . ARG A 1 277 ? 1.923 -39.376 15.282 1.00 48.97 277 ARG A CA 1
ATOM 2014 C C . ARG A 1 277 ? 1.718 -40.886 15.057 1.00 48.97 277 ARG A C 1
ATOM 2016 O O . ARG A 1 277 ? 1.804 -41.317 13.908 1.00 48.97 277 ARG A O 1
ATOM 2023 N N . PRO A 1 278 ? 1.387 -41.680 16.091 1.00 56.69 278 PRO A N 1
ATOM 2024 C CA . PRO A 1 278 ? 0.976 -43.071 15.906 1.00 56.69 278 PRO A CA 1
ATOM 2025 C C . PRO A 1 278 ? -0.472 -43.162 15.370 1.00 56.69 278 PRO A C 1
ATOM 2027 O O . PRO A 1 278 ? -1.264 -42.244 15.613 1.00 56.69 278 PRO A O 1
ATOM 2030 N N . PRO A 1 279 ? -0.838 -44.242 14.649 1.00 57.56 279 PRO A N 1
ATOM 2031 C CA . PRO A 1 279 ? -2.171 -44.404 14.075 1.00 57.56 279 PRO A CA 1
ATOM 2032 C C . PRO A 1 279 ? -3.192 -44.877 15.123 1.00 57.56 279 PRO A C 1
ATOM 2034 O O . PRO A 1 279 ? -2.919 -45.762 15.930 1.00 57.56 279 PRO A O 1
ATOM 2037 N N . VAL A 1 280 ? -4.388 -44.286 15.083 1.00 58.22 280 VAL A N 1
ATOM 2038 C CA . VAL A 1 280 ? -5.577 -44.704 15.846 1.00 58.22 280 VAL A CA 1
ATOM 2039 C C . VAL A 1 280 ? -6.281 -45.831 15.070 1.00 58.22 280 VAL A C 1
ATOM 2041 O O . VAL A 1 280 ? -6.392 -45.714 13.847 1.00 58.22 280 VAL A O 1
ATOM 2044 N N . PRO A 1 281 ? -6.760 -46.914 15.714 1.00 48.69 281 PRO A N 1
ATOM 2045 C CA . PRO A 1 281 ? -7.438 -47.999 15.011 1.00 48.69 281 PRO A CA 1
ATOM 2046 C C . PRO A 1 281 ? -8.856 -47.588 14.585 1.00 48.69 281 PRO A C 1
ATOM 2048 O O . PRO A 1 281 ? -9.618 -47.019 15.365 1.00 48.69 281 PRO A O 1
ATOM 2051 N N . ALA A 1 282 ? -9.204 -47.892 13.335 1.00 47.56 282 ALA A N 1
ATOM 2052 C CA . ALA A 1 282 ? -10.535 -47.692 12.770 1.00 47.56 282 ALA A CA 1
ATOM 2053 C C . ALA A 1 282 ? -11.520 -48.779 13.251 1.00 47.56 282 ALA A C 1
ATOM 2055 O O . ALA A 1 282 ? -11.135 -49.950 13.301 1.00 47.56 282 ALA A O 1
ATOM 2056 N N . PRO A 1 283 ? -12.794 -48.453 13.542 1.00 45.28 283 PRO A N 1
ATOM 2057 C CA . PRO A 1 283 ? -13.834 -49.462 13.673 1.00 45.28 283 PRO A CA 1
ATOM 2058 C C . PRO A 1 283 ? -14.336 -49.898 12.289 1.00 45.28 283 PRO A C 1
ATOM 2060 O O . PRO A 1 283 ? -14.600 -49.084 11.403 1.00 45.28 283 PRO A O 1
ATOM 2063 N N . ALA A 1 284 ? -14.432 -51.215 12.126 1.00 38.91 284 ALA A N 1
ATOM 2064 C CA . ALA A 1 284 ? -14.853 -51.906 10.920 1.00 38.91 284 ALA A CA 1
ATOM 2065 C C . ALA A 1 284 ? -16.321 -51.633 10.549 1.00 38.91 284 ALA A C 1
ATOM 2067 O O . ALA A 1 284 ? -17.191 -51.477 11.405 1.00 38.91 284 ALA A O 1
ATOM 2068 N N . ALA A 1 285 ? -16.577 -51.630 9.244 1.00 42.00 285 ALA A N 1
ATOM 2069 C CA . ALA A 1 285 ? -17.897 -51.576 8.641 1.00 42.00 285 ALA A CA 1
ATOM 2070 C C . ALA A 1 285 ? -18.696 -52.872 8.875 1.00 42.00 285 ALA A C 1
ATOM 2072 O O . ALA A 1 285 ? -18.161 -53.968 8.710 1.00 42.00 285 ALA A O 1
ATOM 2073 N N . ALA A 1 286 ? -19.999 -52.741 9.149 1.00 37.47 286 ALA A N 1
ATOM 2074 C CA . ALA A 1 286 ? -20.986 -53.808 8.984 1.00 37.47 286 ALA A CA 1
ATOM 2075 C C . ALA A 1 286 ? -22.352 -53.225 8.547 1.00 37.47 286 ALA A C 1
ATOM 2077 O O . ALA A 1 286 ? -23.043 -52.591 9.333 1.00 37.47 286 ALA A O 1
ATOM 2078 N N . VAL A 1 287 ? -22.637 -53.399 7.249 1.00 43.75 287 VAL A N 1
ATOM 2079 C CA . VAL A 1 287 ? -23.898 -53.721 6.527 1.00 43.75 287 VAL A CA 1
ATOM 2080 C C . VAL A 1 287 ? -25.269 -53.189 7.036 1.00 43.75 287 VAL A C 1
ATOM 2082 O O . VAL A 1 287 ? -25.597 -53.356 8.206 1.00 43.75 287 VAL A O 1
ATOM 2085 N N . PRO A 1 288 ? -26.147 -52.666 6.140 1.00 51.34 288 PRO A N 1
ATOM 2086 C CA . PRO A 1 288 ? -27.513 -52.238 6.464 1.00 51.34 288 PRO A CA 1
ATOM 2087 C C . PRO A 1 288 ? -28.562 -53.337 6.205 1.00 51.34 288 PRO A C 1
ATOM 2089 O O . PRO A 1 288 ? -28.455 -54.050 5.210 1.00 51.34 288 PRO A O 1
ATOM 2092 N N . ALA A 1 289 ? -29.626 -53.418 7.017 1.00 35.41 289 ALA A N 1
ATOM 2093 C CA . ALA A 1 289 ? -30.920 -53.979 6.598 1.00 35.41 289 ALA A CA 1
ATOM 2094 C C . ALA A 1 289 ? -32.066 -53.718 7.601 1.00 35.41 289 ALA A C 1
ATOM 2096 O O . ALA A 1 289 ? -31.920 -53.948 8.796 1.00 35.41 289 ALA A O 1
ATOM 2097 N N . ALA A 1 290 ? -33.222 -53.375 7.018 1.00 34.16 290 ALA A N 1
ATOM 2098 C CA . ALA A 1 290 ? -34.601 -53.653 7.447 1.00 34.16 290 ALA A CA 1
ATOM 2099 C C . ALA A 1 290 ? -35.274 -52.805 8.557 1.00 34.16 290 ALA A C 1
ATOM 2101 O O . ALA A 1 290 ? -35.009 -52.937 9.746 1.00 34.16 290 ALA A O 1
ATOM 2102 N N . ALA A 1 291 ? -36.273 -52.023 8.120 1.00 41.22 291 ALA A N 1
ATOM 2103 C CA . ALA A 1 291 ? -37.471 -51.653 8.890 1.00 41.22 291 ALA A CA 1
ATOM 2104 C C . ALA A 1 291 ? -38.394 -52.884 9.071 1.00 41.22 291 ALA A C 1
ATOM 2106 O O . ALA A 1 291 ? -38.311 -53.807 8.255 1.00 41.22 291 ALA A O 1
ATOM 2107 N N . PRO A 1 292 ? -39.244 -52.946 10.117 1.00 50.12 292 PRO A N 1
ATOM 2108 C CA . PRO A 1 292 ? -40.586 -52.312 10.154 1.00 50.12 292 PRO A CA 1
ATOM 2109 C C . PRO A 1 292 ? -40.864 -51.694 11.555 1.00 50.12 292 PRO A C 1
ATOM 2111 O O . PRO A 1 292 ? -40.060 -51.865 12.457 1.00 50.12 292 PRO A O 1
ATOM 2114 N N . GLY A 1 293 ? -41.906 -50.947 11.916 1.00 37.12 293 GLY A N 1
ATOM 2115 C CA . GLY A 1 293 ? -43.227 -50.612 11.400 1.00 37.12 293 GLY A CA 1
ATOM 2116 C C . GLY A 1 293 ? -44.139 -50.374 12.629 1.00 37.12 293 GLY A C 1
ATOM 2117 O O . GLY A 1 293 ? -44.020 -51.091 13.615 1.00 37.12 293 GLY A O 1
ATOM 2118 N N . ASP A 1 294 ? -45.062 -49.413 12.516 1.00 36.50 294 ASP A N 1
ATOM 2119 C CA . ASP A 1 294 ? -46.371 -49.327 13.206 1.00 36.50 294 ASP A CA 1
ATOM 2120 C C . ASP A 1 294 ? -46.565 -48.618 14.591 1.00 36.50 294 ASP A C 1
ATOM 2122 O O . ASP A 1 294 ? -46.102 -49.080 15.628 1.00 36.50 294 ASP A O 1
ATOM 2126 N N . ARG A 1 295 ? -47.431 -47.571 14.542 1.00 37.59 295 ARG A N 1
ATOM 2127 C CA . ARG A 1 295 ? -48.378 -46.966 15.543 1.00 37.59 295 ARG A CA 1
ATOM 2128 C C . ARG A 1 295 ? -47.779 -46.228 16.760 1.00 37.59 295 ARG A C 1
ATOM 2130 O O . ARG A 1 295 ? -47.168 -46.857 17.604 1.00 37.59 295 ARG A O 1
ATOM 2137 N N . GLY A 1 296 ? -47.916 -44.906 16.974 1.00 35.09 296 GLY A N 1
ATOM 2138 C CA . GLY A 1 296 ? -49.063 -43.956 16.910 1.00 35.09 296 GLY A CA 1
ATOM 2139 C C . GLY A 1 296 ? -49.386 -43.462 18.355 1.00 35.09 296 GLY A C 1
ATOM 2140 O O . GLY A 1 296 ? -48.922 -44.131 19.275 1.00 35.09 296 GLY A O 1
ATOM 2141 N N . PRO A 1 297 ? -50.181 -42.403 18.664 1.00 54.16 297 PRO A N 1
ATOM 2142 C CA . PRO A 1 297 ? -50.603 -41.184 17.952 1.00 54.16 297 PRO A CA 1
ATOM 2143 C C . PRO A 1 297 ? -50.165 -39.861 18.668 1.00 54.16 297 PRO A C 1
ATOM 2145 O O . PRO A 1 297 ? -49.551 -39.871 19.732 1.00 54.16 297 PRO A O 1
ATOM 2148 N N . THR A 1 298 ? -50.500 -38.700 18.088 1.00 52.16 298 THR A N 1
ATOM 2149 C CA . THR A 1 298 ? -50.340 -37.342 18.667 1.00 52.16 298 THR A CA 1
ATOM 2150 C C . THR A 1 298 ? -51.419 -36.992 19.713 1.00 52.16 298 THR A C 1
ATOM 2152 O O . THR A 1 298 ? -52.470 -37.631 19.761 1.00 52.16 298 THR A O 1
ATOM 2155 N N . PRO A 1 299 ? -51.187 -35.950 20.540 1.00 54.47 299 PRO A N 1
ATOM 2156 C CA . PRO A 1 299 ? -51.996 -34.717 20.451 1.00 54.47 299 PRO A CA 1
ATOM 2157 C C . PRO A 1 299 ? -51.106 -33.449 20.505 1.00 54.47 299 PRO A C 1
ATOM 2159 O O . PRO A 1 299 ? -50.067 -33.436 21.148 1.00 54.47 299 PRO A O 1
ATOM 2162 N N . SER A 1 300 ? -51.313 -32.433 19.659 1.00 41.00 300 SER A N 1
ATOM 2163 C CA . SER A 1 300 ? -52.326 -31.355 19.689 1.00 41.00 300 SER A CA 1
ATOM 2164 C C . SER A 1 300 ? -52.026 -30.186 20.649 1.00 41.00 300 SER A C 1
ATOM 2166 O O . SER A 1 300 ? -51.936 -30.357 21.861 1.00 41.00 300 SER A O 1
ATOM 2168 N N . SER A 1 301 ? -52.027 -28.978 20.061 1.00 37.84 301 SER A N 1
ATOM 2169 C CA . SER A 1 301 ? -52.022 -27.627 20.661 1.00 37.84 301 SER A CA 1
ATOM 2170 C C . SER A 1 301 ? -50.684 -27.166 21.266 1.00 37.84 301 SER A C 1
ATOM 2172 O O . SER A 1 301 ? -49.985 -27.927 21.908 1.00 37.84 301 SER A O 1
ATOM 2174 N N . GLY A 1 302 ? -50.200 -25.936 21.108 1.00 37.38 302 GLY A N 1
ATOM 2175 C CA . GLY A 1 302 ? -50.786 -24.696 20.617 1.00 37.38 302 GLY A CA 1
ATOM 2176 C C . GLY A 1 302 ? -50.203 -23.548 21.449 1.00 37.38 302 GLY A C 1
ATOM 2177 O O . GLY A 1 302 ? -50.401 -23.545 22.652 1.00 37.38 302 GLY A O 1
ATOM 2178 N N . ALA A 1 303 ? -49.470 -22.612 20.831 1.00 35.50 303 ALA A N 1
ATOM 2179 C CA . ALA A 1 303 ? -49.248 -21.217 21.275 1.00 35.50 303 ALA A CA 1
ATOM 2180 C C . ALA A 1 303 ? -48.056 -20.628 20.495 1.00 35.50 303 ALA A C 1
ATOM 2182 O O . ALA A 1 303 ? -46.902 -20.948 20.744 1.00 35.50 303 ALA A O 1
ATOM 2183 N N . ARG A 1 304 ? -48.273 -19.829 19.445 1.00 48.44 304 ARG A N 1
ATOM 2184 C CA . ARG A 1 304 ? -48.363 -18.357 19.530 1.00 48.44 304 ARG A CA 1
ATOM 2185 C C . ARG A 1 304 ? -47.469 -17.746 20.620 1.00 48.44 304 ARG A C 1
ATOM 2187 O O . ARG A 1 304 ? -47.938 -17.489 21.724 1.00 48.44 304 ARG A O 1
ATOM 2194 N N . ARG A 1 305 ? -46.250 -17.333 20.259 1.00 44.16 305 ARG A N 1
ATOM 2195 C CA . ARG A 1 305 ? -45.626 -16.147 20.866 1.00 44.16 305 ARG A CA 1
ATOM 2196 C C . ARG A 1 305 ? -45.061 -15.217 19.800 1.00 44.16 305 ARG A C 1
ATOM 2198 O O . ARG A 1 305 ? -44.103 -15.515 19.100 1.00 44.16 305 ARG A O 1
ATOM 2205 N N . ARG A 1 306 ? -45.745 -14.077 19.714 1.00 43.00 306 ARG A N 1
ATOM 2206 C CA . ARG A 1 306 ? -45.401 -12.859 18.990 1.00 43.00 306 ARG A CA 1
ATOM 2207 C C . ARG A 1 306 ? -44.028 -12.363 19.460 1.00 43.00 306 ARG A C 1
ATOM 2209 O O . ARG A 1 306 ? -43.858 -12.125 20.655 1.00 43.00 306 ARG A O 1
ATOM 2216 N N . ARG A 1 307 ? -43.085 -12.162 18.537 1.00 41.31 307 ARG A N 1
ATOM 2217 C CA . ARG A 1 307 ? -41.935 -11.278 18.768 1.00 41.31 307 ARG A CA 1
ATOM 2218 C C . ARG A 1 307 ? -42.426 -9.838 18.629 1.00 41.31 307 ARG A C 1
ATOM 2220 O O . ARG A 1 307 ? -42.971 -9.472 17.593 1.00 41.31 307 ARG A O 1
ATOM 2227 N N . ARG A 1 308 ? -42.297 -9.063 19.706 1.00 47.84 308 ARG A N 1
ATOM 2228 C CA . ARG A 1 308 ? -42.430 -7.605 19.678 1.00 47.84 308 ARG A CA 1
ATOM 2229 C C . ARG A 1 308 ? -41.151 -7.038 19.068 1.00 47.84 308 ARG A C 1
ATOM 2231 O O . ARG A 1 308 ? -40.065 -7.422 19.494 1.00 47.84 308 ARG A O 1
ATOM 2238 N N . TYR A 1 309 ? -41.315 -6.146 18.098 1.00 44.22 309 TYR A N 1
ATOM 2239 C CA . TYR A 1 309 ? -40.304 -5.160 17.746 1.00 44.22 309 TYR A CA 1
ATOM 2240 C C . TYR A 1 309 ? -40.076 -4.279 18.980 1.00 44.22 309 TYR A C 1
ATOM 2242 O O . TYR A 1 309 ? -41.040 -3.803 19.582 1.00 44.22 309 TYR A O 1
ATOM 2250 N N . ARG A 1 310 ? -38.819 -4.162 19.404 1.00 51.84 310 ARG A N 1
ATOM 2251 C CA . ARG A 1 310 ? -38.362 -3.149 20.350 1.00 51.84 310 ARG A CA 1
ATOM 2252 C C . ARG A 1 310 ? -37.839 -2.012 19.481 1.00 51.84 310 ARG A C 1
ATOM 2254 O O . ARG A 1 310 ? -37.031 -2.260 18.593 1.00 51.84 310 ARG A O 1
ATOM 2261 N N . GLU A 1 311 ? -38.429 -0.844 19.664 1.00 42.47 311 GLU A N 1
ATOM 2262 C CA . GLU A 1 311 ? -38.081 0.398 18.986 1.00 42.47 311 GLU A CA 1
ATOM 2263 C C . GLU A 1 311 ? -36.707 0.855 19.484 1.00 42.47 311 GLU A C 1
ATOM 2265 O O . GLU A 1 311 ? -36.527 1.081 20.682 1.00 42.47 311 GLU A O 1
ATOM 2270 N N . ASP A 1 312 ? -35.747 0.956 18.567 1.00 49.25 312 ASP A N 1
ATOM 2271 C CA . ASP A 1 312 ? -34.472 1.628 18.791 1.00 49.25 312 ASP A CA 1
ATOM 2272 C C . ASP A 1 312 ? -34.685 3.122 18.508 1.00 49.25 312 ASP A C 1
ATOM 2274 O O . ASP A 1 312 ? -34.741 3.554 17.358 1.00 49.25 312 ASP A O 1
ATOM 2278 N N . GLY A 1 313 ? -34.876 3.898 19.575 1.00 56.03 313 GLY A N 1
ATOM 2279 C CA . GLY A 1 313 ? -34.995 5.360 19.564 1.00 56.03 313 GLY A CA 1
ATOM 2280 C C . GLY A 1 313 ? -33.761 6.056 20.141 1.00 56.03 313 GLY A C 1
ATOM 2281 O O . GLY A 1 313 ? -33.902 7.056 20.832 1.00 56.03 313 GLY A O 1
ATOM 2282 N N . GLU A 1 314 ? -32.563 5.511 19.920 1.00 53.72 314 GLU A N 1
ATOM 2283 C CA . GLU A 1 314 ? -31.326 5.972 20.572 1.00 53.72 314 GLU A CA 1
ATOM 2284 C C . GLU A 1 314 ? -30.188 6.132 19.551 1.00 53.72 314 GLU A C 1
ATOM 2286 O O . GLU A 1 314 ? -29.134 5.508 19.636 1.00 53.72 314 GLU A O 1
ATOM 2291 N N . SER A 1 315 ? -30.428 6.917 18.496 1.00 54.69 315 SER A N 1
ATOM 2292 C CA . SER A 1 315 ? -29.413 7.202 17.464 1.00 54.69 315 SER A CA 1
ATOM 2293 C C . SER A 1 315 ? -29.191 8.689 17.165 1.00 54.69 315 SER A C 1
ATOM 2295 O O . SER A 1 315 ? -28.275 9.003 16.409 1.00 54.69 315 SER A O 1
ATOM 2297 N N . ASP A 1 316 ? -29.928 9.610 17.795 1.00 56.88 316 ASP A N 1
ATOM 2298 C CA . ASP A 1 316 ? -29.848 11.045 17.459 1.00 56.88 316 ASP A CA 1
ATOM 2299 C C . ASP A 1 316 ? -28.926 11.890 18.364 1.00 56.88 316 ASP A C 1
ATOM 2301 O O . ASP A 1 316 ? -28.537 12.996 17.986 1.00 56.88 316 ASP A O 1
ATOM 2305 N N . ASP A 1 317 ? -28.457 11.370 19.501 1.00 65.44 317 ASP A N 1
ATOM 2306 C CA . ASP A 1 317 ? -27.656 12.171 20.447 1.00 65.44 317 ASP A CA 1
ATOM 2307 C C . ASP A 1 317 ? -26.190 12.373 20.024 1.00 65.44 317 ASP A C 1
ATOM 2309 O O . ASP A 1 317 ? -25.495 13.270 20.511 1.00 65.44 317 ASP A O 1
ATOM 2313 N N . VAL A 1 318 ? -25.690 11.571 19.081 1.00 66.38 318 VAL A N 1
ATOM 2314 C CA . VAL A 1 318 ? -24.286 11.655 18.643 1.00 66.38 318 VAL A CA 1
ATOM 2315 C C . VAL A 1 318 ? -24.075 12.819 17.669 1.00 66.38 318 VAL A C 1
ATOM 2317 O O . VAL A 1 318 ? -23.028 13.466 17.700 1.00 66.38 318 VAL A O 1
ATOM 2320 N N . LEU A 1 319 ? -25.078 13.149 16.847 1.00 62.62 319 LEU A N 1
ATOM 2321 C CA . LEU A 1 319 ? -24.985 14.244 15.875 1.00 62.62 319 LEU A CA 1
ATOM 2322 C C . LEU A 1 319 ? -25.095 15.622 16.541 1.00 62.62 319 LEU A C 1
ATOM 2324 O O . LEU A 1 319 ? -24.381 16.546 16.149 1.00 62.62 319 LEU A O 1
ATOM 2328 N N . ALA A 1 320 ? -25.906 15.746 17.596 1.00 64.31 320 ALA A N 1
ATOM 2329 C CA . ALA A 1 320 ? -26.013 16.981 18.374 1.00 64.31 320 ALA A CA 1
ATOM 2330 C C . ALA A 1 320 ? -24.698 17.325 19.096 1.00 64.31 320 ALA A C 1
ATOM 2332 O O . ALA A 1 320 ? -24.300 18.488 19.154 1.00 64.31 320 ALA A O 1
ATOM 2333 N N . ARG A 1 321 ? -23.967 16.308 19.573 1.00 69.38 321 ARG A N 1
ATOM 2334 C CA . ARG A 1 321 ? -22.692 16.492 20.281 1.00 69.38 321 ARG A CA 1
ATOM 2335 C C . ARG A 1 321 ? -21.524 16.859 19.360 1.00 69.38 321 ARG A C 1
ATOM 2337 O O . ARG A 1 321 ? -20.581 17.504 19.806 1.00 69.38 321 ARG A O 1
ATOM 2344 N N . VAL A 1 322 ? -21.578 16.464 18.086 1.00 66.81 322 VAL A N 1
ATOM 2345 C CA . VAL A 1 322 ? -20.531 16.763 17.089 1.00 66.81 322 VAL A CA 1
ATOM 2346 C C . VAL A 1 322 ? -20.734 18.132 16.432 1.00 66.81 322 VAL A C 1
ATOM 2348 O O . VAL A 1 322 ? -19.758 18.765 16.038 1.00 66.81 322 VAL A O 1
ATOM 2351 N N . LEU A 1 323 ? -21.972 18.628 16.348 1.00 69.00 323 LEU A N 1
ATOM 2352 C CA . LEU A 1 323 ? -22.277 19.909 15.699 1.00 69.00 323 LEU A CA 1
ATOM 2353 C C . LEU A 1 323 ? -22.134 21.146 16.599 1.00 69.00 323 LEU A C 1
ATOM 2355 O O . LEU A 1 323 ? -22.412 22.245 16.125 1.00 69.00 323 LEU A O 1
ATOM 2359 N N . GLY A 1 324 ? -21.656 20.989 17.840 1.00 56.22 324 GLY A N 1
ATOM 2360 C CA . GLY A 1 324 ? -21.102 22.083 18.649 1.00 56.22 324 GLY A CA 1
ATOM 2361 C C . GLY A 1 324 ? -21.978 23.334 18.689 1.00 56.22 324 GLY A C 1
ATOM 2362 O O . GLY A 1 324 ? -21.548 24.400 18.247 1.00 56.22 324 GLY A O 1
ATOM 2363 N N . ARG A 1 325 ? -23.212 23.194 19.175 1.00 57.62 325 ARG A N 1
ATOM 2364 C CA . ARG A 1 325 ? -24.137 24.315 19.335 1.00 57.62 325 ARG A CA 1
ATOM 2365 C C . ARG A 1 325 ? -24.648 24.367 20.770 1.00 57.62 325 ARG A C 1
ATOM 2367 O O . ARG A 1 325 ? -25.763 23.937 21.038 1.00 57.62 325 ARG A O 1
ATOM 2374 N N . ASP A 1 326 ? -23.792 24.893 21.636 1.00 53.16 326 ASP A N 1
ATOM 2375 C CA . ASP A 1 326 ? -24.201 25.684 22.799 1.00 53.16 326 ASP A CA 1
ATOM 2376 C C . ASP A 1 326 ? -23.964 27.164 22.465 1.00 53.16 326 ASP A C 1
ATOM 2378 O O . ASP A 1 326 ? -22.881 27.469 21.906 1.00 53.16 326 ASP A O 1
#

Radius of gyration: 70.83 Å; chains: 1; bounding box: 144×104×181 Å

pLDDT: mean 72.21, std 21.89, range [32.41, 98.69]

Secondary structure (DSSP, 8-state):
------------HHHHHHHHHHHHHHHHHHHHHHHS---HHHHHHHHHHHHHHHHHHHHHHHHH----SHHHHHHHHHHHHHHHHHHHHHHHHHHHHHHHHHHHHHHHHHHHHHHHHHHHHHHHHHHHHHHHHHHHHHHHHHHHHHHHHHHHHHHHHHHHHHHHHHHHHHHHHHHHHHHHHHHHHHHHHHHHHHHHHHHHHHHHHS--------------------------PPPPPPPP-PPPP-PPP---PPPPPPPPPPPPPP---PPPPPPPPPPPPPPPP--------------------PPPPPP---SSHHHHHHTT--

Foldseek 3Di:
DDDDDDDPDDPDVVVVVVVVVVVVVLVVVLVVLVVPDPDVVSVVVNVVVVVVVVVVVVVVVVVVVPDPDPVVVVVVVVVVVVVVVVVVVVVVVVVVVVVVVVVVVCVVVVVVVVVVVVVVVVVVVVVVVVVVVVVVVVVVVVVVVVVVVVVVVVVVVVVVVVVVVVVVVVVVVVVVVVVVVVVVVVVVVVVVVVVVVVVVVVVVVCDDDDDDDDDDDDDDDDDDDDDPDPPPDDDDDDDDDDDDPPDPDPDPDPDDDDDDDDDDDDDDDDDDDDDDDDDDDDDDDDDDDDDDDDDDDDDDDDDDDDDDDDDDPDDPPVVVVVVDDD